Protein AF-A0A8T1P116-F1 (afdb_monomer)

Foldseek 3Di:
DDQPQQDKFFQDKFKFDDDQVQQAFLVLLLVLLVLQVLEDPVLSVLLSVCLVVVPDDSGFGAQPQSNDVVRDQDLVSLVVLLCNQQVRRVVVVCVVRVDQLQLAAEEEEEEAPDADVVGPQVVVCVVSVYDPNHHYHYHYNPPPCSQVVSVVVQSVVPSVDAFGKYKYKYWYGCSNQDDSHHPSVSSSCSSPDGGMMMIIMMGSDPVCCVSGPDPDDPDPDDPPDDDPDDDD

Solvent-accessible surface area (backbone atoms only — not comparable to full-atom values): 13370 Å² total; per-residue (Å²): 134,86,74,78,79,58,65,74,32,48,45,52,66,23,63,34,77,79,62,79,88,35,53,35,31,67,66,55,50,50,53,44,52,59,72,63,73,53,58,49,71,70,45,50,54,49,51,52,55,45,48,77,67,65,75,68,65,65,84,35,42,44,46,67,30,64,76,40,87,76,65,47,64,49,73,64,54,33,48,52,51,43,50,53,32,50,47,49,6,43,51,52,34,37,67,76,66,69,60,59,51,63,57,39,38,30,38,34,30,34,24,46,83,62,83,56,87,77,39,67,41,56,51,50,37,63,73,60,58,38,40,92,85,44,51,72,39,73,47,59,72,56,53,91,55,35,57,61,54,44,49,52,52,46,50,57,50,38,51,74,40,79,73,28,30,30,41,35,36,35,39,52,63,58,37,77,67,69,70,67,65,70,54,67,83,59,46,50,57,63,71,66,63,61,57,43,15,37,20,37,38,34,33,30,40,78,83,48,60,85,66,26,76,59,89,83,64,94,68,96,70,78,95,81,81,78,84,86,77,90,80,132

Mean predicted aligned error: 8.05 Å

Sequence (232 aa):
MRRPTHEVYLLDFACYKPEPTLMCSSETFMKSSELTGSFSEESLAFQKKILERSGYGEKTYASKSLLEVPMNKNVEAARNEAEMVMFGAIDELLVKTGVNCKDIGILVVNCSVFNPTPSLAAMVINRYRLRGSISSYNLGGMGCSAGLVAVDLAKRLLQVRNESYALVVSMESMTLNWYGGNNRSMLITNCLFRMGAAAVLLSSRSSDRCRSKRRHQKSWHCPLQRPSVCRR

Organism: Carya illinoinensis (NCBI:txid32201)

Nearest PDB structures (foldseek):
  2h84-assembly1_B  TM=8.314E-01  e=9.016E-12  Dictyostelium discoideum AX4
  5wx5-assembly1_A  TM=8.259E-01  e=5.433E-12  Tetradium ruticarpum
  1xes-assembly2_C  TM=8.349E-01  e=2.932E-10  Pinus sylvestris
  1tee-assembly1_A  TM=8.165E-01  e=2.932E-10  Mycobacterium tuberculosis H37Rv
  7d41-assembly1_B  TM=7.521E-01  e=7.758E-11  Mycobacterium marinum M

pLDDT: mean 84.93, std 17.9, range [25.81, 97.62]

InterPro domains:
  IPR012392 Very-long-chain 3-ketoacyl-CoA synthase [PTHR31561] (3-213)
  IPR013601 FAE1/Type III polyketide synthase-like protein [PF08392] (2-215)

Structure (mmCIF, N/CA/C/O backbone):
data_AF-A0A8T1P116-F1
#
_entry.id   AF-A0A8T1P116-F1
#
loop_
_atom_site.group_PDB
_atom_site.id
_atom_site.type_symbol
_atom_site.label_atom_id
_atom_site.label_alt_id
_atom_site.label_comp_id
_atom_site.label_asym_id
_atom_site.label_entity_id
_atom_site.label_seq_id
_atom_site.pdbx_PDB_ins_code
_atom_site.Cartn_x
_atom_site.Cartn_y
_atom_site.Cartn_z
_atom_site.occupancy
_atom_site.B_iso_or_equiv
_atom_site.auth_seq_id
_atom_site.auth_comp_id
_atom_site.auth_asym_id
_atom_site.auth_atom_id
_atom_site.pdbx_PDB_model_num
ATOM 1 N N . MET A 1 1 ? -37.955 -0.360 11.707 1.00 38.50 1 MET A N 1
ATOM 2 C CA . MET A 1 1 ? -36.945 0.063 12.707 1.00 38.50 1 MET A CA 1
ATOM 3 C C . MET A 1 1 ? -35.755 0.690 11.988 1.00 38.50 1 MET A C 1
ATOM 5 O O . MET A 1 1 ? -35.119 0.004 11.199 1.00 38.50 1 MET A O 1
ATOM 9 N N . ARG A 1 2 ? -35.467 1.984 12.194 1.00 44.44 2 ARG A N 1
ATOM 10 C CA . ARG A 1 2 ? -34.224 2.602 11.696 1.00 44.44 2 ARG A CA 1
ATOM 11 C C . ARG A 1 2 ? -33.093 2.223 12.654 1.00 44.44 2 ARG A C 1
ATOM 13 O O . ARG A 1 2 ? -33.153 2.583 13.824 1.00 44.44 2 ARG A O 1
ATOM 20 N N . ARG A 1 3 ? -32.104 1.464 12.172 1.00 51.59 3 ARG A N 1
ATOM 21 C CA . ARG A 1 3 ? -30.872 1.164 12.919 1.00 51.59 3 ARG A CA 1
ATOM 22 C C . ARG A 1 3 ? -30.199 2.498 13.292 1.00 51.59 3 ARG A C 1
ATOM 24 O O . ARG A 1 3 ? -30.122 3.354 12.407 1.00 51.59 3 ARG A O 1
ATOM 31 N N . PRO A 1 4 ? -29.725 2.702 14.533 1.00 53.62 4 PRO A N 1
ATOM 32 C CA . PRO A 1 4 ? -28.938 3.883 14.866 1.00 53.62 4 PRO A CA 1
ATOM 33 C C . PRO A 1 4 ? -27.735 3.947 13.922 1.00 53.62 4 PRO A C 1
ATOM 35 O O . PRO A 1 4 ? -26.914 3.033 13.882 1.00 53.62 4 PRO A O 1
ATOM 38 N N . THR A 1 5 ? -27.661 4.980 13.087 1.00 60.88 5 THR A N 1
ATOM 39 C CA . THR A 1 5 ? -26.501 5.191 12.223 1.00 60.88 5 THR A CA 1
ATOM 40 C C . THR A 1 5 ? -25.411 5.823 13.070 1.00 60.88 5 THR A C 1
ATOM 42 O O . THR A 1 5 ? -25.443 7.029 13.312 1.00 60.88 5 THR A O 1
ATOM 45 N N . HIS A 1 6 ? -24.473 5.011 13.548 1.00 69.88 6 HIS A N 1
ATOM 46 C CA . HIS A 1 6 ? -23.280 5.512 14.220 1.00 69.88 6 HIS A CA 1
ATOM 47 C C . HIS A 1 6 ? -22.458 6.357 13.232 1.00 69.88 6 HIS A C 1
ATOM 49 O O . HIS A 1 6 ? -22.203 5.933 12.098 1.00 69.88 6 HIS A O 1
ATOM 55 N N . GLU A 1 7 ? -22.104 7.583 13.635 1.00 81.62 7 GLU A N 1
ATOM 56 C CA . GLU A 1 7 ? -21.223 8.446 12.845 1.00 81.62 7 GLU A CA 1
ATOM 57 C C . GLU A 1 7 ? -19.830 7.804 12.787 1.00 81.62 7 GLU A C 1
ATOM 59 O O . GLU A 1 7 ? -19.273 7.407 13.808 1.00 81.62 7 GLU A O 1
ATOM 64 N N . VAL A 1 8 ? -19.285 7.676 11.576 1.00 88.44 8 VAL A N 1
ATOM 65 C CA . VAL A 1 8 ? -17.930 7.163 11.346 1.00 88.44 8 VAL A CA 1
ATOM 66 C C . VAL A 1 8 ? -17.029 8.341 11.029 1.00 88.44 8 VAL A C 1
ATOM 68 O O . VAL A 1 8 ? -17.303 9.115 10.109 1.00 88.44 8 VAL A O 1
ATOM 71 N N . TYR A 1 9 ? -15.941 8.447 11.776 1.00 90.12 9 TYR A N 1
ATOM 72 C CA . TYR A 1 9 ? -14.991 9.540 11.698 1.00 90.12 9 TYR A CA 1
ATOM 73 C C . TYR A 1 9 ? -13.683 9.078 11.070 1.00 90.12 9 TYR A C 1
ATOM 75 O O . TYR A 1 9 ? -13.153 8.025 11.419 1.00 90.12 9 TYR A O 1
ATOM 83 N N . LEU A 1 10 ? -13.130 9.903 10.181 1.00 92.88 10 LEU A N 1
ATOM 84 C CA . LEU A 1 10 ? -11.742 9.784 9.751 1.00 92.88 10 LEU A CA 1
ATOM 85 C C . LEU A 1 10 ? -10.851 10.446 10.804 1.00 92.88 10 LEU A C 1
ATOM 87 O O . LEU A 1 10 ? -10.879 11.672 10.945 1.00 92.88 10 LEU A O 1
ATOM 91 N N . LEU A 1 11 ? -10.086 9.640 11.540 1.00 91.62 11 LEU A N 1
ATOM 92 C CA . LEU A 1 11 ? -9.142 10.146 12.532 1.00 91.62 11 LEU A CA 1
ATOM 93 C C . LEU A 1 11 ? -7.924 10.748 11.846 1.00 91.62 11 LEU A C 1
ATOM 95 O O . LEU A 1 11 ? -7.691 11.950 11.940 1.00 91.62 11 LEU A O 1
ATOM 99 N N . ASP A 1 12 ? -7.181 9.917 11.121 1.00 94.75 12 ASP A N 1
ATOM 100 C CA . ASP A 1 12 ? -5.996 10.341 10.389 1.00 94.75 12 ASP A CA 1
ATOM 101 C C . ASP A 1 12 ? -5.666 9.355 9.256 1.00 94.75 12 ASP A C 1
ATOM 103 O O . ASP A 1 12 ? -6.281 8.292 9.126 1.00 94.75 12 ASP A O 1
ATOM 107 N N . PHE A 1 13 ? -4.697 9.729 8.429 1.00 95.75 13 PHE A N 1
ATOM 108 C CA . PHE A 1 13 ? -4.097 8.913 7.393 1.00 95.75 13 PHE A CA 1
ATOM 109 C C . PHE A 1 13 ? -2.581 9.159 7.326 1.00 95.75 13 PHE A C 1
ATOM 111 O O . PHE A 1 13 ? -2.065 10.213 7.709 1.00 95.75 13 PHE A O 1
ATOM 118 N N . ALA A 1 14 ? -1.859 8.182 6.799 1.00 96.62 14 ALA A N 1
ATOM 119 C CA . ALA A 1 14 ? -0.449 8.304 6.469 1.00 96.62 14 ALA A CA 1
ATOM 120 C C . ALA A 1 14 ? -0.183 7.654 5.114 1.00 96.62 14 ALA A C 1
ATOM 122 O O . ALA A 1 14 ? -0.850 6.687 4.744 1.00 96.62 14 ALA A O 1
ATOM 123 N N . CYS A 1 15 ? 0.782 8.198 4.380 1.00 95.00 15 CYS A N 1
ATOM 124 C CA . CYS A 1 15 ? 1.236 7.648 3.113 1.00 95.00 15 CYS A CA 1
ATOM 125 C C . CYS A 1 15 ? 2.719 7.353 3.251 1.00 95.00 15 CYS A C 1
ATOM 127 O O . CYS A 1 15 ? 3.486 8.256 3.580 1.00 95.00 15 CYS A O 1
ATOM 129 N N . TYR A 1 16 ? 3.116 6.114 2.980 1.00 94.00 16 TYR A N 1
ATOM 130 C CA . TYR A 1 16 ? 4.512 5.735 3.061 1.00 94.00 16 TYR A CA 1
ATOM 131 C C . TYR A 1 16 ? 5.330 6.512 2.032 1.00 94.00 16 TYR A C 1
ATOM 133 O O . TYR A 1 16 ? 5.021 6.505 0.837 1.00 94.00 16 TYR A O 1
ATOM 141 N N . LYS A 1 17 ? 6.390 7.161 2.510 1.00 90.88 17 LYS A N 1
ATOM 142 C CA . LYS A 1 17 ? 7.402 7.790 1.673 1.00 90.88 17 LYS A CA 1
ATOM 143 C C . LYS A 1 17 ? 8.675 6.939 1.729 1.00 90.88 17 LYS A C 1
ATOM 145 O O . LYS A 1 17 ? 9.305 6.907 2.786 1.00 90.88 17 LYS A O 1
ATOM 150 N N . PRO A 1 18 ? 9.060 6.277 0.626 1.00 89.25 18 PRO A N 1
ATOM 151 C CA . PRO A 1 18 ? 10.267 5.463 0.602 1.00 89.25 18 PRO A CA 1
ATOM 152 C C . PRO A 1 18 ? 11.543 6.292 0.792 1.00 89.25 18 PRO A C 1
ATOM 154 O O . PRO A 1 18 ? 11.566 7.512 0.575 1.00 89.25 18 PRO A O 1
ATOM 157 N N . GLU A 1 19 ? 12.623 5.612 1.173 1.00 89.50 19 GLU A N 1
ATOM 158 C CA . GLU A 1 19 ? 13.941 6.232 1.290 1.00 89.50 19 GLU A CA 1
ATOM 159 C C . GLU A 1 19 ? 14.430 6.798 -0.056 1.00 89.50 19 GLU A C 1
ATOM 161 O O . GLU A 1 19 ? 14.110 6.250 -1.116 1.00 89.50 19 GLU A O 1
ATOM 166 N N . PRO A 1 20 ? 15.248 7.870 -0.054 1.00 90.44 20 PRO A N 1
ATOM 167 C CA . PRO A 1 20 ? 15.791 8.454 -1.284 1.00 90.44 20 PRO A CA 1
ATOM 168 C C . PRO A 1 20 ? 16.590 7.476 -2.157 1.00 90.44 20 PRO A C 1
ATOM 170 O O . PRO A 1 20 ? 16.700 7.694 -3.357 1.00 90.44 20 PRO A O 1
ATOM 173 N N . THR A 1 21 ? 17.116 6.396 -1.579 1.00 90.31 21 THR A N 1
ATOM 174 C CA . THR A 1 21 ? 17.828 5.317 -2.284 1.00 90.31 21 THR A CA 1
ATOM 175 C C . THR A 1 21 ? 16.941 4.555 -3.271 1.00 90.31 21 THR A C 1
ATOM 177 O O . THR A 1 21 ? 17.451 3.975 -4.224 1.00 90.31 21 THR A O 1
ATOM 180 N N . LEU A 1 22 ? 15.619 4.581 -3.075 1.00 90.75 22 LEU A N 1
ATOM 181 C CA . LEU A 1 22 ? 14.624 3.969 -3.961 1.00 90.75 22 LEU A CA 1
ATOM 182 C C . LEU A 1 22 ? 14.063 4.954 -4.996 1.00 90.75 22 LEU A C 1
ATOM 184 O O . LEU A 1 22 ? 13.092 4.645 -5.694 1.00 90.75 22 LEU A O 1
ATOM 188 N N . MET A 1 23 ? 14.632 6.160 -5.076 1.00 92.12 23 MET A N 1
ATOM 189 C CA . MET A 1 23 ? 14.219 7.160 -6.050 1.00 92.12 23 MET A CA 1
ATOM 190 C C . MET A 1 23 ? 14.585 6.704 -7.463 1.00 92.12 23 MET A C 1
ATOM 192 O O . MET A 1 23 ? 15.690 6.241 -7.727 1.00 92.12 23 MET A O 1
ATOM 196 N N . CYS A 1 24 ? 13.634 6.849 -8.375 1.00 90.12 24 CYS A N 1
ATOM 197 C CA . CYS A 1 24 ? 13.748 6.456 -9.764 1.00 90.12 24 CYS A CA 1
ATOM 198 C C . CYS A 1 24 ? 13.378 7.654 -10.639 1.00 90.12 24 CYS A C 1
ATOM 200 O O . CYS A 1 24 ? 12.221 8.096 -10.659 1.00 90.12 24 CYS A O 1
ATOM 202 N N . SER A 1 25 ? 14.392 8.192 -11.315 1.00 92.19 25 SER A N 1
ATOM 203 C CA . SER A 1 25 ? 14.241 9.206 -12.354 1.00 92.19 25 SER A CA 1
ATOM 204 C C . SER A 1 25 ? 13.856 8.548 -13.680 1.00 92.19 25 SER A C 1
ATOM 206 O O . SER A 1 25 ? 13.989 7.330 -13.851 1.00 92.19 25 SER A O 1
ATOM 208 N N . SER A 1 26 ? 13.415 9.355 -14.643 1.00 90.50 26 SER A N 1
ATOM 209 C CA . SER A 1 26 ? 13.130 8.868 -15.997 1.00 90.50 26 SER A CA 1
ATOM 210 C C . SER A 1 26 ? 14.375 8.225 -16.623 1.00 90.50 26 SER A C 1
ATOM 212 O O . SER A 1 26 ? 14.290 7.182 -17.270 1.00 90.50 26 SER A O 1
ATOM 214 N N . GLU A 1 27 ? 15.548 8.806 -16.367 1.00 91.38 27 GLU A N 1
ATOM 215 C CA . GLU A 1 27 ? 16.841 8.295 -16.828 1.00 91.38 27 GLU A CA 1
ATOM 216 C C . GLU A 1 27 ? 17.204 6.959 -16.168 1.00 91.38 27 GLU A C 1
ATOM 218 O O . GLU A 1 27 ? 17.557 6.006 -16.863 1.00 91.38 27 GLU A O 1
ATOM 223 N N . THR A 1 28 ? 17.073 6.853 -14.840 1.00 91.00 28 THR A N 1
ATOM 224 C CA . THR A 1 28 ? 17.347 5.602 -14.118 1.00 91.00 28 THR A CA 1
ATOM 225 C C . THR A 1 28 ? 16.430 4.483 -14.599 1.00 91.00 28 THR A C 1
ATOM 227 O O . THR A 1 28 ? 16.905 3.377 -14.845 1.00 91.00 28 THR A O 1
ATOM 230 N N . PHE A 1 29 ? 15.142 4.771 -14.806 1.00 91.50 29 PHE A N 1
ATOM 231 C CA . PHE A 1 29 ? 14.194 3.795 -15.340 1.00 91.50 29 PHE A CA 1
ATOM 232 C C . PHE A 1 29 ? 14.600 3.298 -16.732 1.00 91.50 29 PHE A C 1
ATOM 234 O O . PHE A 1 29 ? 14.584 2.090 -16.986 1.00 91.50 29 PHE A O 1
ATOM 241 N N . MET A 1 30 ? 14.965 4.213 -17.637 1.00 92.81 30 MET A N 1
ATOM 242 C CA . MET A 1 30 ? 15.374 3.852 -18.997 1.00 92.81 30 MET A CA 1
ATOM 243 C C . MET A 1 30 ? 16.653 3.017 -18.989 1.00 92.81 30 MET A C 1
ATOM 245 O O . MET A 1 30 ? 16.685 1.962 -19.619 1.00 92.81 30 MET A O 1
ATOM 249 N N . LYS A 1 31 ? 17.648 3.410 -18.188 1.00 91.62 31 LYS A N 1
ATOM 250 C CA . LYS A 1 31 ? 18.885 2.645 -18.014 1.00 91.62 31 LYS A CA 1
ATOM 251 C C . LYS A 1 31 ? 18.614 1.237 -17.482 1.00 91.62 31 LYS A C 1
ATOM 253 O O . LYS A 1 31 ? 19.128 0.269 -18.034 1.00 91.62 31 LYS A O 1
ATOM 258 N N . SER A 1 32 ? 17.783 1.096 -16.447 1.00 89.19 32 SER A N 1
ATOM 259 C CA . SER A 1 32 ? 17.386 -0.223 -15.939 1.00 89.19 32 SER A CA 1
ATOM 260 C C . SER A 1 32 ? 16.669 -1.049 -17.007 1.00 89.19 32 SER A C 1
ATOM 262 O O . SER A 1 32 ? 16.944 -2.239 -17.138 1.00 89.19 32 SER A O 1
ATOM 264 N N . SER A 1 33 ? 15.792 -0.426 -17.800 1.00 89.81 33 SER A N 1
ATOM 265 C CA . SER A 1 33 ? 15.051 -1.091 -18.880 1.00 89.81 33 SER A CA 1
ATOM 266 C C . SER A 1 33 ? 15.981 -1.608 -19.979 1.00 89.81 33 SER A C 1
ATOM 268 O O . SER A 1 33 ? 15.843 -2.757 -20.395 1.00 89.81 33 SER A O 1
ATOM 270 N N . GLU A 1 34 ? 16.962 -0.812 -20.404 1.00 91.25 34 GLU A N 1
ATOM 271 C CA . GLU A 1 34 ? 17.995 -1.211 -21.369 1.00 91.25 34 GLU A CA 1
ATOM 272 C C . GLU A 1 34 ? 18.839 -2.378 -20.844 1.00 91.25 34 GLU A C 1
ATOM 274 O O . GLU A 1 34 ? 19.029 -3.375 -21.542 1.00 91.25 34 GLU A O 1
ATOM 279 N N . LEU A 1 35 ? 19.264 -2.309 -19.577 1.00 89.31 35 LEU A N 1
ATOM 280 C CA . LEU A 1 35 ? 20.069 -3.350 -18.931 1.00 89.31 35 LEU A CA 1
ATOM 281 C C . LEU A 1 35 ? 19.334 -4.691 -18.783 1.00 89.31 35 LEU A C 1
ATOM 283 O O . LEU A 1 35 ? 19.985 -5.719 -18.604 1.00 89.31 35 LEU A O 1
ATOM 287 N N . THR A 1 36 ? 18.001 -4.722 -18.897 1.00 84.94 36 THR A N 1
ATOM 288 C CA . THR A 1 36 ? 17.258 -5.994 -18.932 1.00 84.94 36 THR A CA 1
ATOM 289 C C . THR A 1 36 ? 17.484 -6.801 -20.214 1.00 84.94 36 THR A C 1
ATOM 291 O O . THR A 1 36 ? 17.148 -7.985 -20.240 1.00 84.94 36 THR A O 1
ATOM 294 N N . GLY A 1 37 ? 17.966 -6.171 -21.295 1.00 85.62 37 GLY A N 1
ATOM 295 C CA . GLY A 1 37 ? 18.210 -6.811 -22.594 1.00 85.62 37 GLY A CA 1
ATOM 296 C C . GLY A 1 37 ? 16.971 -7.400 -23.286 1.00 85.62 37 GLY A C 1
ATOM 297 O O . GLY A 1 37 ? 17.105 -8.093 -24.288 1.00 85.62 37 GLY A O 1
ATOM 298 N N . SER A 1 38 ? 15.765 -7.163 -22.758 1.00 87.38 38 SER A N 1
ATOM 299 C CA . SER A 1 38 ? 14.531 -7.833 -23.204 1.00 87.38 38 SER A CA 1
ATOM 300 C C . SER A 1 38 ? 13.703 -7.007 -24.203 1.00 87.38 38 SER A C 1
ATOM 302 O O . SER A 1 38 ? 12.773 -7.523 -24.829 1.00 87.38 38 SER A O 1
ATOM 304 N N . PHE A 1 39 ? 14.023 -5.720 -24.365 1.00 92.56 39 PHE A N 1
ATOM 305 C CA . PHE A 1 39 ? 13.239 -4.783 -25.171 1.00 92.56 39 PHE A CA 1
ATOM 306 C C . PHE A 1 39 ? 13.942 -4.400 -26.473 1.00 92.56 39 PHE A C 1
ATOM 308 O O . PHE A 1 39 ? 15.133 -4.110 -26.502 1.00 92.56 39 PHE A O 1
ATOM 315 N N . SER A 1 40 ? 13.156 -4.348 -27.543 1.00 94.00 40 SER A N 1
ATOM 316 C CA . SER A 1 40 ? 13.516 -3.749 -28.828 1.00 94.00 40 SER A CA 1
ATOM 317 C C . SER A 1 40 ? 13.708 -2.235 -28.707 1.00 94.00 40 SER A C 1
ATOM 319 O O . SER A 1 40 ? 13.103 -1.590 -27.845 1.00 94.00 40 SER A O 1
ATOM 321 N N . GLU A 1 41 ? 14.470 -1.646 -29.630 1.00 94.56 41 GLU A N 1
ATOM 322 C CA . GLU A 1 41 ? 14.645 -0.189 -29.721 1.00 94.56 41 GLU A CA 1
ATOM 323 C C . GLU A 1 41 ? 13.304 0.550 -29.823 1.00 94.56 41 GLU A C 1
ATOM 325 O O . GLU A 1 41 ? 13.091 1.568 -29.167 1.00 94.56 41 GLU A O 1
ATOM 330 N N . GLU A 1 42 ? 12.353 -0.004 -30.579 1.00 95.25 42 GLU A N 1
ATOM 331 C CA . GLU A 1 42 ? 11.004 0.547 -30.715 1.00 95.25 42 GLU A CA 1
ATOM 332 C C . GLU A 1 42 ? 10.248 0.562 -29.376 1.00 95.25 42 GLU A C 1
ATOM 334 O O . GLU A 1 42 ? 9.564 1.535 -29.046 1.00 95.25 42 GLU A O 1
ATOM 339 N N . SER A 1 43 ? 10.395 -0.496 -28.574 1.00 95.12 43 SER A N 1
ATOM 340 C CA . SER A 1 43 ? 9.781 -0.591 -27.247 1.00 95.12 43 SER A CA 1
ATOM 341 C C . SER A 1 43 ? 10.437 0.349 -26.240 1.00 95.12 43 SER A C 1
ATOM 343 O O . SER A 1 43 ? 9.736 0.955 -25.432 1.00 95.12 43 SER A O 1
ATOM 345 N N . LEU A 1 44 ? 11.758 0.520 -26.296 1.00 94.81 44 LEU A N 1
ATOM 346 C CA . LEU A 1 44 ? 12.478 1.491 -25.468 1.00 94.81 44 LEU A CA 1
ATOM 347 C C . LEU A 1 44 ? 12.082 2.930 -25.829 1.00 94.81 44 LEU A C 1
ATOM 349 O O . LEU A 1 44 ? 11.742 3.719 -24.946 1.00 94.81 44 LEU A O 1
ATOM 353 N N . ALA A 1 45 ? 12.021 3.257 -27.122 1.00 95.56 45 ALA A N 1
ATOM 354 C CA . ALA A 1 45 ? 11.556 4.559 -27.595 1.00 95.56 45 ALA A CA 1
ATOM 355 C C . ALA A 1 45 ? 10.106 4.841 -27.161 1.00 95.56 45 ALA A C 1
ATOM 357 O O . ALA A 1 45 ? 9.768 5.962 -26.769 1.00 95.56 45 ALA A O 1
ATOM 358 N N . PHE A 1 46 ? 9.247 3.818 -27.183 1.00 95.19 46 PHE A N 1
ATOM 359 C CA . PHE A 1 46 ? 7.874 3.923 -26.700 1.00 95.19 46 PHE A CA 1
ATOM 360 C C . PHE A 1 46 ? 7.802 4.185 -25.188 1.00 95.19 46 PHE A C 1
ATOM 362 O O . PHE A 1 46 ? 7.086 5.097 -24.771 1.00 95.19 46 PHE A O 1
ATOM 369 N N . GLN A 1 47 ? 8.572 3.453 -24.375 1.00 93.75 47 GLN A N 1
ATOM 370 C CA . GLN A 1 47 ? 8.656 3.672 -22.925 1.00 93.75 47 GLN A CA 1
ATOM 371 C C . GLN A 1 47 ? 9.139 5.090 -22.596 1.00 93.75 47 GLN A C 1
ATOM 373 O O . GLN A 1 47 ? 8.496 5.789 -21.812 1.00 93.75 47 GLN A O 1
ATOM 378 N N . LYS A 1 48 ? 10.192 5.568 -23.272 1.00 94.31 48 LYS A N 1
ATOM 379 C CA . LYS A 1 48 ? 10.696 6.940 -23.122 1.00 94.31 48 LYS A CA 1
ATOM 380 C C . LYS A 1 48 ? 9.612 7.983 -23.403 1.00 94.31 48 LYS A C 1
ATOM 382 O O . LYS A 1 48 ? 9.382 8.877 -22.591 1.00 94.31 48 LYS A O 1
ATOM 387 N N . LYS A 1 49 ? 8.873 7.820 -24.506 1.00 94.94 49 LYS A N 1
ATOM 388 C CA . LYS A 1 49 ? 7.768 8.718 -24.876 1.00 94.94 49 LYS A CA 1
ATOM 389 C C . LYS A 1 49 ? 6.636 8.724 -23.842 1.00 94.94 49 LYS A C 1
ATOM 391 O O . LYS A 1 49 ? 5.990 9.756 -23.665 1.00 94.94 49 LYS A O 1
ATOM 396 N N . ILE A 1 50 ? 6.369 7.594 -23.179 1.00 93.62 50 ILE A N 1
ATOM 397 C CA . ILE A 1 50 ? 5.399 7.536 -22.076 1.00 93.62 50 ILE A CA 1
ATOM 398 C C . ILE A 1 50 ? 5.925 8.314 -20.876 1.00 93.62 50 ILE A C 1
ATOM 400 O O . ILE A 1 50 ? 5.180 9.124 -20.332 1.00 93.62 50 ILE A O 1
ATOM 404 N N . LEU A 1 51 ? 7.183 8.114 -20.477 1.00 91.88 51 LEU A N 1
ATOM 405 C CA . LEU A 1 51 ? 7.760 8.811 -19.324 1.00 91.88 51 LEU A CA 1
ATOM 406 C C . LEU A 1 51 ? 7.688 10.332 -19.504 1.00 91.88 51 LEU A C 1
ATOM 408 O O . LEU A 1 51 ? 7.146 11.008 -18.633 1.00 91.88 51 LEU A O 1
ATOM 412 N N . GLU A 1 52 ? 8.064 10.839 -20.683 1.00 91.88 52 GLU A N 1
ATOM 413 C CA . GLU A 1 52 ? 8.014 12.270 -21.034 1.00 91.88 52 GLU A CA 1
ATOM 414 C C . GLU A 1 52 ? 6.594 12.865 -21.022 1.00 91.88 52 GLU A C 1
ATOM 416 O O . GLU A 1 52 ? 6.421 14.070 -20.848 1.00 91.88 52 GLU A O 1
ATOM 421 N N . ARG A 1 53 ? 5.558 12.038 -21.221 1.00 92.75 53 ARG A N 1
ATOM 422 C CA . ARG A 1 53 ? 4.153 12.479 -21.335 1.00 92.75 53 ARG A CA 1
ATOM 423 C C . ARG A 1 53 ? 3.268 12.060 -20.165 1.00 92.75 53 ARG A C 1
ATOM 425 O O . ARG A 1 53 ? 2.104 12.447 -20.125 1.00 92.75 53 ARG A O 1
ATOM 432 N N . SER A 1 54 ? 3.791 11.276 -19.227 1.00 88.75 54 SER A N 1
ATOM 433 C CA . SER A 1 54 ? 3.034 10.732 -18.093 1.00 88.75 54 SER A CA 1
ATOM 434 C C . SER A 1 54 ? 2.714 11.783 -17.029 1.00 88.75 54 SER A C 1
ATOM 436 O O . SER A 1 54 ? 1.806 11.587 -16.225 1.00 88.75 54 SER A O 1
ATOM 438 N N . GLY A 1 55 ? 3.449 12.900 -17.022 1.00 88.12 55 GLY A N 1
ATOM 439 C CA . GLY A 1 55 ? 3.354 13.924 -15.983 1.00 88.12 55 GLY A CA 1
ATOM 440 C C . GLY A 1 55 ? 4.068 13.544 -14.683 1.00 88.12 55 GLY A C 1
ATOM 441 O O . GLY A 1 55 ? 3.910 14.249 -13.686 1.00 88.12 55 GLY A O 1
ATOM 442 N N . TYR A 1 56 ? 4.853 12.459 -14.665 1.00 85.81 56 TYR A N 1
ATOM 443 C CA . TYR A 1 56 ? 5.748 12.187 -13.544 1.00 85.81 56 TYR A CA 1
ATOM 444 C C . TYR A 1 56 ? 6.891 13.190 -13.486 1.00 85.81 56 TYR A C 1
ATOM 446 O O . TYR A 1 56 ? 7.478 13.557 -14.499 1.00 85.81 56 TYR A O 1
ATOM 454 N N . GLY A 1 57 ? 7.206 13.622 -12.267 1.00 85.12 57 GLY A N 1
ATOM 455 C CA . GLY A 1 57 ? 8.452 14.325 -11.996 1.00 85.12 57 GLY A CA 1
ATOM 456 C C . GLY A 1 57 ? 9.601 13.344 -11.776 1.00 85.12 57 GLY A C 1
ATOM 457 O O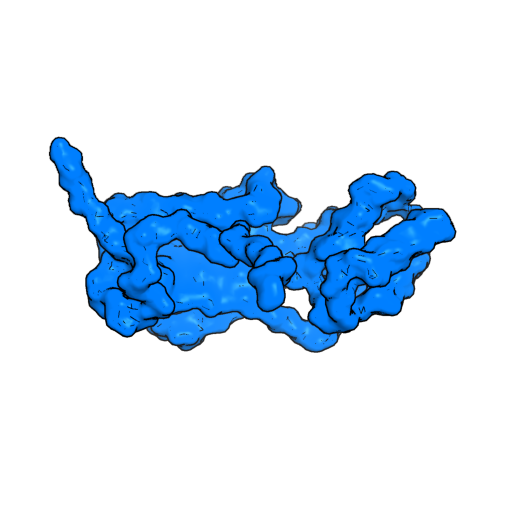 . GLY A 1 57 ? 9.395 12.152 -11.577 1.00 85.12 57 GLY A O 1
ATOM 458 N N . GLU A 1 58 ? 10.817 13.866 -11.677 1.00 86.75 58 GLU A N 1
ATOM 459 C CA . GLU A 1 58 ? 12.029 13.053 -11.484 1.00 86.75 58 GLU A CA 1
ATOM 460 C C . GLU A 1 58 ? 12.165 12.429 -10.081 1.00 86.75 58 GLU A C 1
ATOM 462 O O . GLU A 1 58 ? 13.115 11.707 -9.796 1.00 86.75 58 GLU A O 1
ATOM 467 N N . LYS A 1 59 ? 11.216 12.703 -9.179 1.00 87.88 59 LYS A N 1
ATOM 468 C CA . LYS A 1 59 ? 11.219 12.241 -7.782 1.00 87.88 59 LYS A CA 1
ATOM 469 C C . LYS A 1 59 ? 10.123 11.204 -7.539 1.00 87.88 59 LYS A C 1
ATOM 471 O O . LYS A 1 59 ? 9.283 11.383 -6.657 1.00 87.88 59 LYS A O 1
ATOM 476 N N . THR A 1 60 ? 10.109 10.148 -8.350 1.00 89.12 60 THR A N 1
ATOM 477 C CA . THR A 1 60 ? 9.248 8.974 -8.120 1.00 89.12 60 THR A CA 1
ATOM 478 C C . THR A 1 60 ? 10.021 7.843 -7.456 1.00 89.12 60 THR A C 1
ATOM 480 O O . THR A 1 60 ? 11.245 7.892 -7.401 1.00 89.12 60 THR A O 1
ATOM 483 N N . TYR A 1 61 ? 9.320 6.836 -6.934 1.00 90.56 61 TYR A N 1
ATOM 484 C CA . TYR A 1 61 ? 9.937 5.712 -6.232 1.00 90.56 61 TYR A CA 1
ATOM 485 C C . TYR A 1 61 ? 9.603 4.380 -6.904 1.00 90.56 61 TYR A C 1
ATOM 487 O O . TYR A 1 61 ? 8.455 4.136 -7.295 1.00 90.56 61 TYR A O 1
ATOM 495 N N . ALA A 1 62 ? 10.616 3.525 -7.018 1.00 89.25 62 ALA A N 1
ATOM 496 C CA . ALA A 1 62 ? 10.535 2.195 -7.606 1.00 89.25 62 ALA A CA 1
ATOM 497 C C . ALA A 1 62 ? 10.888 1.104 -6.586 1.00 89.25 62 ALA A C 1
ATOM 499 O O . ALA A 1 62 ? 11.473 1.387 -5.541 1.00 89.25 62 ALA A O 1
ATOM 500 N N . SER A 1 63 ? 10.546 -0.153 -6.886 1.00 88.31 63 SER A N 1
ATOM 501 C CA . SER A 1 63 ? 10.990 -1.281 -6.064 1.00 88.31 63 SER A CA 1
ATOM 502 C C . SER A 1 63 ? 12.491 -1.473 -6.163 1.00 88.31 63 SER A C 1
ATOM 504 O O . SER A 1 63 ? 13.085 -1.260 -7.219 1.00 88.31 63 SER A O 1
ATOM 506 N N . LYS A 1 64 ? 13.111 -1.901 -5.057 1.00 89.12 64 LYS A N 1
ATOM 507 C CA . LYS A 1 64 ? 14.541 -2.224 -5.032 1.00 89.12 64 LYS A CA 1
ATOM 508 C C . LYS A 1 64 ? 14.882 -3.217 -6.143 1.00 89.12 64 LYS A C 1
ATOM 510 O O . LYS A 1 64 ? 15.838 -3.013 -6.877 1.00 89.12 64 LYS A O 1
ATOM 515 N N . SER A 1 65 ? 14.017 -4.212 -6.330 1.00 87.25 65 SER A N 1
ATOM 516 C CA . SER A 1 65 ? 14.109 -5.185 -7.412 1.00 87.25 65 SER A CA 1
ATOM 517 C C . SER A 1 65 ? 14.211 -4.553 -8.797 1.00 87.25 65 SER A C 1
ATOM 519 O O . SER A 1 65 ? 14.983 -5.054 -9.603 1.00 87.25 65 SER A O 1
ATOM 521 N N . LEU A 1 66 ? 13.478 -3.466 -9.077 1.00 85.50 66 LEU A N 1
ATOM 522 C CA . LEU A 1 66 ? 13.533 -2.766 -10.367 1.00 85.50 66 LEU A CA 1
ATOM 523 C C . LEU A 1 66 ? 14.864 -2.025 -10.586 1.00 85.50 66 LEU A C 1
ATOM 525 O O . LEU A 1 66 ? 15.282 -1.815 -11.724 1.00 85.50 66 LEU A O 1
ATOM 529 N N . LEU A 1 67 ? 15.509 -1.600 -9.500 1.00 86.19 67 LEU A N 1
ATOM 530 C CA . LEU A 1 67 ? 16.771 -0.860 -9.528 1.00 86.19 67 LEU A CA 1
ATOM 531 C C . LEU A 1 67 ? 18.000 -1.788 -9.559 1.00 86.19 67 LEU A C 1
ATOM 533 O O . LEU A 1 67 ? 19.094 -1.339 -9.892 1.00 86.19 67 LEU A O 1
ATOM 537 N N . GLU A 1 68 ? 17.831 -3.069 -9.224 1.00 86.12 68 GLU A N 1
ATOM 538 C CA . GLU A 1 68 ? 18.885 -4.087 -9.254 1.00 86.12 68 GLU A CA 1
ATOM 539 C C . GLU A 1 68 ? 19.112 -4.654 -10.667 1.00 86.12 68 GLU A C 1
ATOM 541 O O . GLU A 1 68 ? 18.181 -4.831 -11.456 1.00 86.12 68 GLU A O 1
ATOM 546 N N . VAL A 1 69 ? 20.373 -4.979 -10.973 1.00 81.25 69 VAL A N 1
ATOM 547 C CA . VAL A 1 69 ? 20.788 -5.612 -12.232 1.00 81.25 69 VAL A CA 1
ATOM 548 C C . VAL A 1 69 ? 21.647 -6.840 -11.901 1.00 81.25 69 VAL A C 1
ATOM 550 O O . VAL A 1 69 ? 22.744 -6.667 -11.367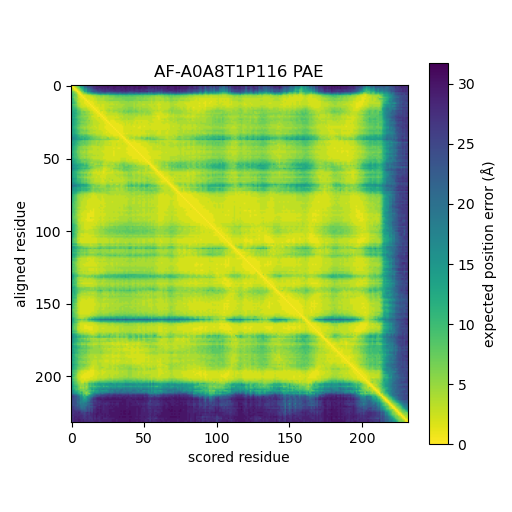 1.00 81.25 69 VAL A O 1
ATOM 553 N N . PRO A 1 70 ? 21.188 -8.074 -12.195 1.00 81.50 70 PRO A N 1
ATOM 554 C CA . PRO A 1 70 ? 19.904 -8.422 -12.812 1.00 81.50 70 PRO A CA 1
ATOM 555 C C . PRO A 1 70 ? 18.705 -8.190 -11.876 1.00 81.50 70 PRO A C 1
ATOM 557 O O . PRO A 1 70 ? 18.830 -8.236 -10.655 1.00 81.50 70 PRO A O 1
ATOM 560 N N . MET A 1 71 ? 17.525 -7.981 -12.465 1.00 83.50 71 MET A N 1
ATOM 561 C CA . MET A 1 71 ? 16.288 -7.719 -11.724 1.00 83.50 71 MET A CA 1
ATOM 562 C C . MET A 1 71 ? 15.898 -8.902 -10.827 1.00 83.50 71 MET A C 1
ATOM 564 O O . MET A 1 71 ? 15.709 -10.022 -11.309 1.00 83.50 71 MET A O 1
ATOM 568 N N . ASN A 1 72 ? 15.686 -8.647 -9.536 1.00 85.12 72 ASN A N 1
ATOM 569 C CA . ASN A 1 72 ? 15.304 -9.680 -8.576 1.00 85.12 72 ASN A CA 1
ATOM 570 C C . ASN A 1 72 ? 13.775 -9.815 -8.435 1.00 85.12 72 ASN A C 1
ATOM 572 O O . ASN A 1 72 ? 13.149 -9.126 -7.629 1.00 85.12 72 ASN A O 1
ATOM 576 N N . LYS A 1 73 ? 13.163 -10.726 -9.201 1.00 84.88 73 LYS A N 1
ATOM 577 C CA . LYS A 1 73 ? 11.701 -10.950 -9.222 1.00 84.88 73 LYS A CA 1
ATOM 578 C C . LYS A 1 73 ? 11.234 -12.148 -8.390 1.00 84.88 73 LYS A C 1
ATOM 580 O O . LYS A 1 73 ? 10.353 -12.894 -8.817 1.00 84.88 73 LYS A O 1
ATOM 585 N N . ASN A 1 74 ? 11.840 -12.395 -7.237 1.00 89.81 74 ASN A N 1
ATOM 586 C CA . ASN A 1 74 ? 11.407 -13.502 -6.389 1.00 89.81 74 ASN A CA 1
ATOM 587 C C . ASN A 1 74 ? 10.288 -13.075 -5.411 1.00 89.81 74 ASN A C 1
ATOM 589 O O . ASN A 1 74 ? 10.052 -11.891 -5.155 1.00 89.81 74 ASN A O 1
ATOM 593 N N . VAL A 1 75 ? 9.565 -14.062 -4.874 1.00 90.38 75 VAL A N 1
ATOM 594 C CA . VAL A 1 75 ? 8.433 -13.830 -3.954 1.00 90.38 75 VAL A CA 1
ATOM 595 C C . VAL A 1 75 ? 8.894 -13.207 -2.632 1.00 90.38 75 VAL A C 1
ATOM 597 O O . VAL A 1 75 ? 8.146 -12.456 -2.012 1.00 90.38 75 VAL A O 1
ATOM 600 N N . GLU A 1 76 ? 10.123 -13.491 -2.203 1.00 91.81 76 GLU A N 1
ATOM 601 C CA . GLU A 1 76 ? 10.705 -12.942 -0.978 1.00 91.81 76 GLU A CA 1
ATOM 602 C C . GLU A 1 76 ? 10.979 -11.438 -1.099 1.00 91.81 76 GLU A C 1
ATOM 604 O O . GLU A 1 76 ? 10.616 -10.674 -0.213 1.00 91.81 76 GLU A O 1
ATOM 609 N N . ALA A 1 77 ? 11.521 -10.984 -2.226 1.00 91.69 77 ALA A N 1
ATOM 610 C CA . ALA A 1 77 ? 11.747 -9.579 -2.527 1.00 91.69 77 ALA A CA 1
ATOM 611 C C . ALA A 1 77 ? 10.420 -8.812 -2.592 1.00 91.69 77 ALA A C 1
ATOM 613 O O . ALA A 1 77 ? 10.307 -7.730 -2.018 1.00 91.69 77 ALA A O 1
ATOM 614 N N . ALA A 1 78 ? 9.388 -9.407 -3.200 1.00 91.88 78 ALA A N 1
ATOM 615 C CA . ALA A 1 78 ? 8.041 -8.840 -3.208 1.00 91.88 78 ALA A CA 1
ATOM 616 C C . ALA A 1 78 ? 7.424 -8.772 -1.803 1.00 91.88 78 ALA A C 1
ATOM 618 O O . ALA A 1 78 ? 6.765 -7.792 -1.457 1.00 91.88 78 ALA A O 1
ATOM 619 N N . ARG A 1 79 ? 7.677 -9.783 -0.961 1.00 92.75 79 ARG A N 1
ATOM 620 C CA . ARG A 1 79 ? 7.270 -9.773 0.448 1.00 92.75 79 ARG A CA 1
ATOM 621 C C . ARG A 1 79 ? 7.986 -8.667 1.225 1.00 92.75 79 ARG A C 1
ATOM 623 O O . ARG A 1 79 ? 7.317 -7.919 1.927 1.00 92.75 79 ARG A O 1
ATOM 630 N N . ASN A 1 80 ? 9.296 -8.517 1.051 1.00 92.50 80 ASN A N 1
ATOM 631 C CA . ASN A 1 80 ? 10.086 -7.467 1.697 1.00 92.50 80 ASN A CA 1
ATOM 632 C C . ASN A 1 80 ? 9.628 -6.064 1.265 1.00 92.50 80 ASN A C 1
ATOM 634 O O . ASN A 1 80 ? 9.499 -5.174 2.102 1.00 92.50 80 ASN A O 1
ATOM 638 N N . GLU A 1 81 ? 9.328 -5.872 -0.025 1.00 92.94 81 GLU A N 1
ATOM 639 C CA . GLU A 1 81 ? 8.724 -4.638 -0.543 1.00 92.94 81 GLU A CA 1
ATOM 640 C C . GLU A 1 81 ? 7.379 -4.358 0.138 1.00 92.94 81 GLU A C 1
ATOM 642 O O . GLU A 1 81 ? 7.176 -3.271 0.677 1.00 92.94 81 GLU A O 1
ATOM 647 N N . ALA A 1 82 ? 6.479 -5.344 0.145 1.00 93.38 82 ALA A N 1
ATOM 648 C CA . ALA A 1 82 ? 5.158 -5.228 0.749 1.00 93.38 82 ALA A CA 1
ATOM 649 C C . ALA A 1 82 ? 5.233 -4.890 2.245 1.00 93.38 82 ALA A C 1
ATOM 651 O O . ALA A 1 82 ? 4.524 -3.999 2.705 1.00 93.38 82 ALA A O 1
ATOM 652 N N . GLU A 1 83 ? 6.096 -5.568 3.004 1.00 93.81 83 GLU A N 1
ATOM 653 C CA . GLU A 1 83 ? 6.307 -5.303 4.430 1.00 93.81 83 GLU A CA 1
ATOM 654 C C . GLU A 1 83 ? 6.824 -3.888 4.674 1.00 93.81 83 GLU A C 1
ATOM 656 O O . GLU A 1 83 ? 6.269 -3.174 5.508 1.00 93.81 83 GLU A O 1
ATOM 661 N N . MET A 1 84 ? 7.833 -3.458 3.912 1.00 94.19 84 MET A N 1
ATOM 662 C CA . MET A 1 84 ? 8.414 -2.122 4.024 1.00 94.19 84 MET A CA 1
ATOM 663 C C . MET A 1 84 ? 7.350 -1.032 3.852 1.00 94.19 84 MET A C 1
ATOM 665 O O . MET A 1 84 ? 7.201 -0.169 4.720 1.00 94.19 84 MET A O 1
ATOM 669 N N . VAL A 1 85 ? 6.585 -1.079 2.756 1.00 93.94 85 VAL A N 1
ATOM 670 C CA . VAL A 1 85 ? 5.601 -0.031 2.452 1.00 93.94 85 VAL A CA 1
ATOM 671 C C . VAL A 1 85 ? 4.411 -0.080 3.405 1.00 93.94 85 VAL A C 1
ATOM 673 O O . VAL A 1 85 ? 3.944 0.953 3.888 1.00 93.94 85 VAL A O 1
ATOM 676 N N . MET A 1 86 ? 3.928 -1.285 3.705 1.00 95.31 86 MET A N 1
ATOM 677 C CA . MET A 1 86 ? 2.747 -1.499 4.530 1.00 95.31 86 MET A CA 1
ATOM 678 C C . MET A 1 86 ? 3.015 -1.102 5.979 1.00 95.31 86 MET A C 1
ATOM 680 O O . MET A 1 86 ? 2.238 -0.339 6.552 1.00 95.31 86 MET A O 1
ATOM 684 N N . PHE A 1 87 ? 4.114 -1.582 6.567 1.00 96.31 87 PHE A N 1
ATOM 685 C CA . PHE A 1 87 ? 4.463 -1.256 7.946 1.00 96.31 87 PHE A CA 1
ATOM 686 C C . PHE A 1 87 ? 4.891 0.199 8.087 1.00 96.31 87 PHE A C 1
ATOM 688 O O . PHE A 1 87 ? 4.438 0.854 9.016 1.00 96.31 87 PHE A O 1
ATOM 695 N N . GLY A 1 88 ? 5.631 0.758 7.125 1.00 95.75 88 GLY A N 1
ATOM 696 C CA . GLY A 1 88 ? 5.995 2.172 7.164 1.00 95.75 88 GLY A CA 1
ATOM 697 C C . GLY A 1 88 ? 4.778 3.108 7.193 1.00 95.75 88 GLY A C 1
ATOM 698 O O . GLY A 1 88 ? 4.744 4.051 7.983 1.00 95.75 88 GLY A O 1
ATOM 699 N N . ALA A 1 89 ? 3.738 2.825 6.396 1.00 96.81 89 ALA A N 1
ATOM 700 C CA . ALA A 1 89 ? 2.493 3.600 6.435 1.00 96.81 89 ALA A CA 1
ATOM 701 C C . ALA A 1 89 ? 1.734 3.435 7.765 1.00 96.81 89 ALA A C 1
ATOM 703 O O . ALA A 1 89 ? 1.182 4.405 8.290 1.00 96.81 89 ALA A O 1
ATOM 704 N N . ILE A 1 90 ? 1.675 2.214 8.308 1.00 96.88 90 ILE A N 1
ATOM 705 C CA . ILE A 1 90 ? 0.971 1.937 9.568 1.00 96.88 90 ILE A CA 1
ATOM 706 C C . ILE A 1 90 ? 1.709 2.573 10.751 1.00 96.88 90 ILE A C 1
ATOM 708 O O . ILE A 1 90 ? 1.064 3.205 11.584 1.00 96.88 90 ILE A O 1
ATOM 712 N N . ASP A 1 91 ? 3.035 2.461 10.811 1.00 96.44 91 ASP A N 1
ATOM 713 C CA . ASP A 1 91 ? 3.864 3.023 11.880 1.00 96.44 91 ASP A CA 1
ATOM 714 C C . ASP A 1 91 ? 3.675 4.540 11.974 1.00 96.44 91 ASP A C 1
ATOM 716 O O . ASP A 1 91 ? 3.371 5.066 13.046 1.00 96.44 91 ASP A O 1
ATOM 720 N N . GLU A 1 92 ? 3.748 5.247 10.843 1.00 96.19 92 GLU A N 1
ATOM 721 C CA . GLU A 1 92 ? 3.523 6.694 10.797 1.00 96.19 92 GLU A CA 1
ATOM 722 C C . GLU A 1 92 ? 2.107 7.069 11.271 1.00 96.19 92 GLU A C 1
ATOM 724 O O . GLU A 1 92 ? 1.924 8.033 12.020 1.00 96.19 92 GLU A O 1
ATOM 729 N N . LEU A 1 93 ? 1.090 6.298 10.877 1.00 96.50 93 LEU A N 1
ATOM 730 C CA . LEU A 1 93 ? -0.293 6.519 11.297 1.00 96.50 93 LEU A CA 1
ATOM 731 C C . LEU A 1 93 ? -0.491 6.287 12.802 1.00 96.50 93 LEU A C 1
ATOM 733 O O . LEU A 1 93 ? -1.183 7.066 13.466 1.00 96.50 93 LEU A O 1
ATOM 737 N N . LEU A 1 94 ? 0.100 5.226 13.350 1.00 95.25 94 LEU A N 1
ATOM 738 C CA . LEU A 1 94 ? 0.018 4.905 14.773 1.00 95.25 94 LEU A CA 1
ATOM 739 C C . LEU A 1 94 ? 0.734 5.961 15.618 1.00 95.25 94 LEU A C 1
ATOM 741 O O . LEU A 1 94 ? 0.181 6.395 16.627 1.00 95.25 94 LEU A O 1
ATOM 745 N N . VAL A 1 95 ? 1.896 6.447 15.170 1.00 95.50 95 VAL A N 1
ATOM 746 C CA . VAL A 1 95 ? 2.614 7.554 15.820 1.00 95.50 95 VAL A CA 1
ATOM 747 C C . VAL A 1 95 ? 1.774 8.835 15.815 1.00 95.50 95 VAL A C 1
ATOM 749 O O . VAL A 1 95 ? 1.638 9.475 16.855 1.00 95.50 95 VAL A O 1
ATOM 752 N N . LYS A 1 96 ? 1.151 9.194 14.683 1.00 93.25 96 LYS A N 1
ATOM 753 C CA . LYS A 1 96 ? 0.293 10.393 14.584 1.00 93.25 96 LYS A CA 1
ATOM 754 C C . LYS A 1 96 ? -0.945 10.324 15.475 1.00 93.25 96 LYS A C 1
ATOM 756 O O . LYS A 1 96 ? -1.368 11.334 16.031 1.00 93.25 96 LYS A O 1
ATOM 761 N N . THR A 1 97 ? -1.562 9.151 15.575 1.00 92.25 97 THR A N 1
ATOM 762 C CA . THR A 1 97 ? -2.853 8.989 16.262 1.00 92.25 97 THR A CA 1
ATOM 763 C C . THR A 1 97 ? -2.710 8.636 17.742 1.00 92.25 97 THR A C 1
ATOM 765 O O . THR A 1 97 ? -3.631 8.910 18.519 1.00 92.25 97 THR A O 1
ATOM 768 N N . GLY A 1 98 ? -1.590 8.031 18.146 1.00 92.12 98 GLY A N 1
ATOM 769 C CA . GLY A 1 98 ? -1.368 7.524 19.503 1.00 92.12 98 GLY A CA 1
ATOM 770 C C . GLY A 1 98 ? -2.334 6.404 19.905 1.00 92.12 98 GLY A C 1
ATOM 771 O O . GLY A 1 98 ? -2.521 6.150 21.093 1.00 92.12 98 GLY A O 1
ATOM 772 N N . VAL A 1 99 ? -3.006 5.768 18.939 1.00 92.38 99 VAL A N 1
ATOM 773 C CA . VAL A 1 99 ? -3.991 4.715 19.207 1.00 92.38 99 VAL A CA 1
ATOM 774 C C . VAL A 1 99 ? -3.280 3.408 19.532 1.00 92.38 99 VAL A C 1
ATOM 776 O O . VAL A 1 99 ? -2.363 2.982 18.832 1.00 92.38 99 VAL A O 1
ATOM 779 N N . ASN A 1 100 ? -3.733 2.737 20.590 1.00 92.50 100 ASN A N 1
ATOM 780 C CA . ASN A 1 100 ? -3.208 1.430 20.944 1.00 92.50 100 ASN A CA 1
ATOM 781 C C . ASN A 1 100 ? -3.633 0.392 19.895 1.00 92.50 100 ASN A C 1
ATOM 783 O O . ASN A 1 100 ? -4.816 0.243 19.589 1.00 92.50 100 ASN A O 1
ATOM 787 N N . CYS A 1 101 ? -2.672 -0.384 19.395 1.00 92.81 101 CYS A N 1
ATOM 788 C CA . CYS A 1 101 ? -2.902 -1.482 18.455 1.00 92.81 101 CYS A CA 1
ATOM 789 C C . CYS A 1 101 ? -3.988 -2.467 18.933 1.00 92.81 101 CYS A C 1
ATOM 791 O O . CYS A 1 101 ? -4.750 -2.995 18.125 1.00 92.81 101 CYS A O 1
ATOM 793 N N . LYS A 1 102 ? -4.118 -2.684 20.249 1.00 92.06 102 LYS A N 1
ATOM 794 C CA . LYS A 1 102 ? -5.136 -3.576 20.832 1.00 92.06 102 LYS A CA 1
ATOM 795 C C . LYS A 1 102 ? -6.569 -3.046 20.714 1.00 92.06 102 LYS A C 1
ATOM 797 O O . LYS A 1 102 ? -7.507 -3.844 20.747 1.00 92.06 102 LYS A O 1
ATOM 802 N N . ASP A 1 103 ? -6.742 -1.737 20.546 1.00 92.25 103 ASP A N 1
ATOM 80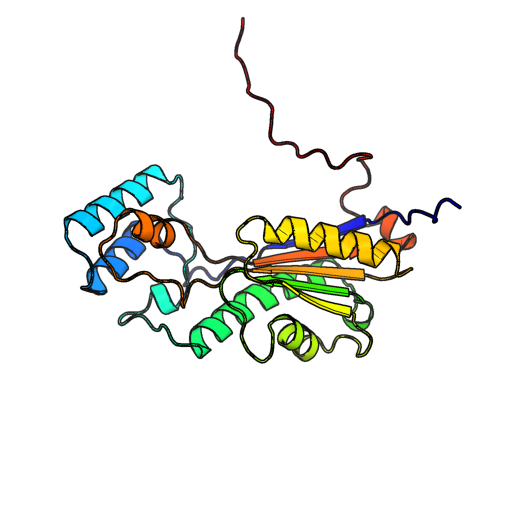3 C CA . ASP A 1 103 ? -8.056 -1.119 20.344 1.00 92.25 103 ASP A CA 1
ATOM 804 C C . ASP A 1 103 ? -8.543 -1.246 18.894 1.00 92.25 103 ASP A C 1
ATOM 806 O O . ASP A 1 103 ? -9.731 -1.049 18.610 1.00 92.25 103 ASP A O 1
ATOM 810 N N . ILE A 1 104 ? -7.646 -1.589 17.964 1.00 94.69 104 ILE A N 1
ATOM 811 C CA . ILE A 1 104 ? -7.986 -1.778 16.556 1.00 94.69 104 ILE A CA 1
ATOM 812 C C . ILE A 1 104 ? -8.791 -3.058 16.406 1.00 94.69 104 ILE A C 1
ATOM 814 O O . ILE A 1 104 ? -8.351 -4.165 16.717 1.00 94.69 104 ILE A O 1
ATOM 818 N N . GLY A 1 105 ? -10.019 -2.885 15.929 1.00 94.50 105 GLY A N 1
ATOM 819 C CA . GLY A 1 105 ? -10.988 -3.958 15.878 1.00 94.50 105 GLY A CA 1
ATOM 820 C C . GLY A 1 105 ? -11.292 -4.520 14.517 1.00 94.50 105 GLY A C 1
ATOM 821 O O . GLY A 1 105 ? -11.773 -5.650 14.424 1.00 94.50 105 GLY A O 1
ATOM 822 N N . ILE A 1 106 ? -11.033 -3.739 13.485 1.00 96.81 106 ILE A N 1
ATOM 823 C CA . ILE A 1 106 ? -11.254 -4.110 12.100 1.00 96.81 106 ILE A CA 1
ATOM 824 C C . ILE A 1 106 ? -9.966 -3.783 11.357 1.00 96.81 106 ILE A C 1
ATOM 826 O O . ILE A 1 106 ? -9.426 -2.688 11.513 1.00 96.81 106 ILE A O 1
ATOM 830 N N . LEU A 1 107 ? -9.486 -4.727 10.561 1.00 97.50 107 LEU A N 1
ATOM 831 C CA . LEU A 1 107 ? -8.358 -4.540 9.665 1.00 97.50 107 LEU A CA 1
ATOM 832 C C . LEU A 1 107 ? -8.813 -4.874 8.250 1.00 97.50 107 LEU A C 1
ATOM 834 O O . LEU A 1 107 ? -9.285 -5.979 7.998 1.00 97.50 107 LEU A O 1
ATOM 838 N N . VAL A 1 108 ? -8.648 -3.937 7.328 1.00 97.44 108 VAL A N 1
ATOM 839 C CA . VAL A 1 108 ? -8.877 -4.166 5.902 1.00 97.44 108 VAL A CA 1
ATOM 840 C C . VAL A 1 108 ? -7.586 -3.842 5.173 1.00 97.44 108 VAL A C 1
ATOM 842 O O . VAL A 1 108 ? -7.202 -2.680 5.092 1.00 97.44 108 VAL A O 1
ATOM 845 N N . VAL A 1 109 ? -6.914 -4.860 4.649 1.00 96.75 109 VAL A N 1
ATOM 846 C CA . VAL A 1 109 ? -5.739 -4.687 3.792 1.00 96.75 109 VAL A CA 1
ATOM 847 C C . VAL A 1 109 ? -6.161 -4.937 2.354 1.00 96.75 109 VAL A C 1
ATOM 849 O O . VAL A 1 109 ? -6.866 -5.907 2.080 1.00 96.75 109 VAL A O 1
ATOM 852 N N . ASN A 1 110 ? -5.756 -4.066 1.436 1.00 94.44 110 ASN A N 1
ATOM 853 C CA . ASN A 1 110 ? -5.930 -4.285 0.011 1.00 94.44 110 ASN A CA 1
ATOM 854 C C . ASN A 1 110 ? -4.599 -4.214 -0.738 1.00 94.44 110 ASN A C 1
ATOM 856 O O . ASN A 1 110 ? -3.760 -3.356 -0.459 1.00 94.44 110 ASN A O 1
ATOM 860 N N . CYS A 1 111 ? -4.441 -5.146 -1.675 1.00 91.69 111 CYS A N 1
ATOM 861 C CA . CYS A 1 111 ? -3.363 -5.178 -2.651 1.00 91.69 111 CYS A CA 1
ATOM 862 C C . CYS A 1 111 ? -3.833 -5.938 -3.890 1.00 91.69 111 CYS A C 1
ATOM 864 O O . CYS A 1 111 ? -4.290 -7.081 -3.790 1.00 91.69 111 CYS A O 1
ATOM 866 N N . SER A 1 112 ? -3.743 -5.318 -5.066 1.00 86.56 112 SER A N 1
ATOM 867 C CA . SER A 1 112 ? -4.341 -5.895 -6.275 1.00 86.56 112 SER A CA 1
ATOM 868 C C . SER A 1 112 ? -3.572 -7.117 -6.763 1.00 86.56 112 SER A C 1
ATOM 870 O O . SER A 1 112 ? -4.174 -8.145 -7.070 1.00 86.56 112 SER A O 1
ATOM 872 N N . VAL A 1 113 ? -2.250 -6.994 -6.800 1.00 81.94 113 VAL A N 1
ATOM 873 C CA . VAL A 1 113 ? -1.347 -7.883 -7.543 1.00 81.94 113 VAL A CA 1
ATOM 874 C C . VAL A 1 113 ? -0.530 -8.836 -6.676 1.00 81.94 113 VAL A C 1
ATOM 876 O O . VAL A 1 113 ? 0.036 -9.792 -7.197 1.00 81.94 113 VAL A O 1
ATOM 879 N N . PHE A 1 114 ? -0.462 -8.616 -5.360 1.00 88.44 114 PHE A N 1
ATOM 880 C CA . PHE A 1 114 ? 0.339 -9.444 -4.460 1.00 88.44 114 PHE A CA 1
ATOM 881 C C . PHE A 1 114 ? -0.484 -9.937 -3.269 1.00 88.44 114 PHE A C 1
ATOM 883 O O . PHE A 1 114 ? -0.794 -9.189 -2.348 1.00 88.44 114 PHE A O 1
ATOM 890 N N . ASN A 1 115 ? -0.838 -11.225 -3.291 1.00 89.00 115 ASN A N 1
ATOM 891 C CA . ASN A 1 115 ? -1.656 -11.876 -2.266 1.00 89.00 115 ASN A CA 1
ATOM 892 C C . ASN A 1 115 ? -0.972 -13.176 -1.791 1.00 89.00 115 ASN A C 1
ATOM 894 O O . ASN A 1 115 ? -1.361 -14.265 -2.215 1.00 89.00 115 ASN A O 1
ATOM 898 N N . PRO A 1 116 ? 0.090 -13.076 -0.966 1.00 90.88 116 PRO A N 1
ATOM 899 C CA . PRO A 1 116 ? 0.857 -14.230 -0.505 1.00 90.88 116 PRO A CA 1
ATOM 900 C C . PRO A 1 116 ? 0.104 -15.059 0.547 1.00 90.88 116 PRO A C 1
ATOM 902 O O . PRO A 1 116 ? -0.893 -14.628 1.124 1.00 90.88 116 PRO A O 1
ATOM 905 N N . THR A 1 117 ? 0.643 -16.247 0.837 1.00 89.44 117 THR A N 1
ATOM 906 C CA . THR A 1 117 ? 0.325 -17.026 2.043 1.00 89.44 117 THR A CA 1
ATOM 907 C C . THR A 1 117 ? 1.569 -17.058 2.943 1.00 89.44 117 THR A C 1
ATOM 909 O O . THR A 1 117 ? 2.633 -17.450 2.454 1.00 89.44 117 THR A O 1
ATOM 912 N N . PRO A 1 118 ? 1.497 -16.640 4.224 1.00 90.19 118 PRO A N 1
ATOM 913 C CA . PRO A 1 118 ? 0.351 -16.030 4.917 1.00 90.19 118 PRO A CA 1
ATOM 914 C C . PRO A 1 118 ? -0.079 -14.687 4.299 1.00 90.19 118 PRO A C 1
ATOM 916 O O . PRO A 1 118 ? 0.719 -14.027 3.639 1.00 90.19 118 PRO A O 1
ATOM 919 N N . SER A 1 119 ? -1.344 -14.300 4.501 1.00 93.62 119 SER A N 1
ATOM 920 C CA . SER A 1 119 ? -1.915 -13.083 3.904 1.00 93.62 119 SER A CA 1
ATOM 921 C C . SER A 1 119 ? -1.321 -11.803 4.493 1.00 93.62 119 SER A C 1
ATOM 923 O O . SER A 1 119 ? -0.872 -11.783 5.639 1.00 93.62 119 SER A O 1
ATOM 925 N N . LEU A 1 120 ? -1.394 -10.697 3.747 1.00 94.31 120 LEU A N 1
ATOM 926 C CA . LEU A 1 120 ? -0.902 -9.389 4.202 1.00 94.31 120 LEU A CA 1
ATOM 927 C C . LEU A 1 120 ? -1.590 -8.942 5.496 1.00 94.31 120 LEU A C 1
ATOM 929 O O . LEU A 1 120 ? -0.945 -8.460 6.424 1.00 94.31 120 LEU A O 1
ATOM 933 N N . ALA A 1 121 ? -2.901 -9.177 5.599 1.00 95.06 121 ALA A N 1
ATOM 934 C CA . ALA A 1 121 ? -3.641 -8.928 6.830 1.00 95.06 121 ALA A CA 1
ATOM 935 C C . ALA A 1 121 ? -3.103 -9.759 8.011 1.00 95.06 121 ALA A C 1
ATOM 937 O O . ALA A 1 121 ? -2.958 -9.227 9.110 1.00 95.06 121 ALA A O 1
ATOM 938 N N . ALA A 1 122 ? -2.758 -11.034 7.799 1.00 95.06 122 ALA A N 1
ATOM 939 C CA . ALA A 1 122 ? -2.155 -11.868 8.840 1.00 95.06 122 ALA A CA 1
ATOM 940 C C . ALA A 1 122 ? -0.767 -11.356 9.261 1.00 95.06 122 ALA A C 1
ATOM 942 O O . ALA A 1 122 ? -0.453 -11.343 10.452 1.00 95.06 122 ALA A O 1
ATOM 943 N N . MET A 1 123 ? 0.033 -10.866 8.310 1.00 95.62 123 MET A N 1
ATOM 944 C CA . MET A 1 123 ? 1.342 -10.266 8.584 1.00 95.62 123 MET A CA 1
ATOM 945 C C . MET A 1 123 ? 1.213 -9.028 9.482 1.00 95.62 123 MET A C 1
ATOM 947 O O . MET A 1 123 ? 1.929 -8.914 10.475 1.00 95.62 123 MET A O 1
ATOM 951 N N . VAL A 1 124 ? 0.243 -8.148 9.201 1.00 96.25 124 VAL A N 1
ATOM 952 C CA . VAL A 1 124 ? -0.067 -6.976 10.041 1.00 96.25 124 VAL A CA 1
ATOM 953 C C . VAL A 1 124 ? -0.520 -7.397 11.441 1.00 96.25 124 VAL A C 1
ATOM 955 O O . VAL A 1 124 ? -0.012 -6.875 12.433 1.00 96.25 124 VAL A O 1
ATOM 958 N N . ILE A 1 125 ? -1.435 -8.365 11.553 1.00 96.25 125 ILE A N 1
ATOM 959 C CA . ILE A 1 125 ? -1.920 -8.853 12.857 1.00 96.25 125 ILE A CA 1
ATOM 960 C C . ILE A 1 125 ? -0.761 -9.361 13.714 1.00 96.25 125 ILE A C 1
ATOM 962 O O . ILE A 1 125 ? -0.665 -8.997 14.888 1.00 96.25 125 ILE A O 1
ATOM 966 N N . ASN A 1 126 ? 0.124 -10.164 13.121 1.00 95.44 126 ASN A N 1
ATOM 967 C CA . ASN A 1 126 ? 1.264 -10.746 13.816 1.00 95.44 126 ASN A CA 1
ATOM 968 C C . ASN A 1 126 ? 2.292 -9.680 14.227 1.00 95.44 126 ASN A C 1
ATOM 970 O O . ASN A 1 126 ? 2.748 -9.667 15.371 1.00 95.44 126 ASN A O 1
ATOM 974 N N . ARG A 1 127 ? 2.615 -8.744 13.324 1.00 95.38 127 ARG A N 1
ATOM 975 C CA . ARG A 1 127 ? 3.607 -7.684 13.559 1.00 95.38 127 ARG A CA 1
ATOM 976 C C . ARG A 1 127 ? 3.201 -6.745 14.696 1.00 95.38 127 ARG A C 1
ATOM 978 O O . ARG A 1 127 ? 4.007 -6.495 15.589 1.00 95.38 127 ARG A O 1
ATOM 985 N N . TYR A 1 128 ? 1.957 -6.265 14.682 1.00 95.38 128 TYR A N 1
ATOM 986 C CA . TYR A 1 128 ? 1.451 -5.287 15.657 1.00 95.38 128 TYR A CA 1
ATOM 987 C C . TYR A 1 128 ? 0.790 -5.918 16.882 1.00 95.38 128 TYR A C 1
ATOM 989 O O . TYR A 1 128 ? 0.294 -5.199 17.751 1.00 95.38 128 TYR A O 1
ATOM 997 N N . ARG A 1 129 ? 0.767 -7.256 16.961 1.00 94.69 129 ARG A N 1
ATOM 998 C CA . ARG A 1 129 ? 0.094 -8.012 18.028 1.00 94.69 129 ARG A CA 1
ATOM 999 C C . ARG A 1 129 ? -1.333 -7.502 18.251 1.00 94.69 129 ARG A C 1
ATOM 1001 O O . ARG A 1 129 ? -1.740 -7.210 19.381 1.00 94.69 129 ARG A O 1
ATOM 1008 N N . LEU A 1 130 ? -2.068 -7.353 17.146 1.00 94.44 130 LEU A N 1
ATOM 1009 C CA . LEU A 1 130 ? -3.470 -6.942 17.185 1.00 94.44 130 LEU A CA 1
ATOM 1010 C C . LEU A 1 130 ? -4.285 -7.964 17.988 1.00 94.44 130 LEU A C 1
ATOM 1012 O O . LEU A 1 130 ? -3.879 -9.113 18.175 1.00 94.44 130 LEU A O 1
ATOM 1016 N N . ARG A 1 131 ? -5.448 -7.549 18.492 1.00 91.50 131 ARG A N 1
ATOM 1017 C CA . ARG A 1 131 ? -6.285 -8.429 19.317 1.00 91.50 131 ARG A CA 1
ATOM 1018 C C . ARG A 1 131 ? -6.717 -9.685 18.549 1.00 91.50 131 ARG A C 1
ATOM 1020 O O . ARG A 1 131 ? -7.068 -9.601 17.377 1.00 91.50 131 ARG A O 1
ATOM 1027 N N . GLY A 1 132 ? -6.806 -10.827 19.233 1.00 89.19 132 GLY A N 1
ATOM 1028 C CA . GLY A 1 132 ? -7.240 -12.092 18.617 1.00 89.19 132 GLY A CA 1
ATOM 1029 C C . GLY A 1 132 ? -8.677 -12.076 18.069 1.00 89.19 132 GLY A C 1
ATOM 1030 O O . GLY A 1 132 ? -8.989 -12.816 17.148 1.00 89.19 132 GLY A O 1
ATOM 1031 N N . SER A 1 133 ? -9.544 -11.192 18.579 1.00 91.19 133 SER A N 1
ATOM 1032 C CA . SER A 1 133 ? -10.933 -11.000 18.117 1.00 91.19 133 SER A CA 1
ATOM 1033 C C . SER A 1 133 ? -11.083 -9.938 17.012 1.00 91.19 133 SER A C 1
ATOM 1035 O O . SER A 1 133 ? -12.149 -9.316 16.851 1.00 91.19 13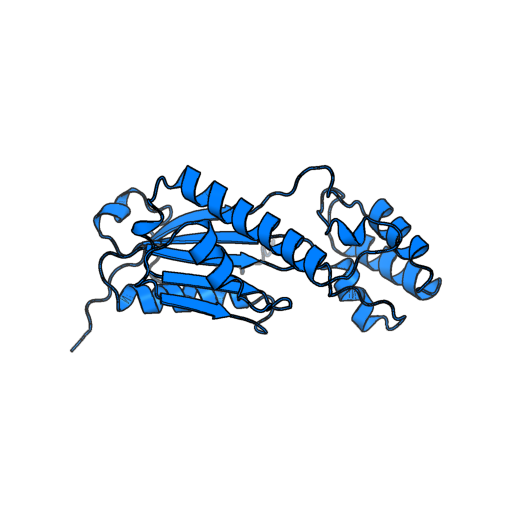3 SER A O 1
ATOM 1037 N N . ILE A 1 134 ? -9.996 -9.652 16.290 1.00 94.75 134 ILE A N 1
ATOM 1038 C CA . ILE A 1 134 ? -9.997 -8.714 15.170 1.00 94.75 134 ILE A CA 1
ATOM 1039 C C . ILE A 1 134 ? -10.754 -9.297 13.976 1.00 94.75 134 ILE A C 1
ATOM 1041 O O . ILE A 1 134 ? -10.631 -10.473 13.652 1.00 94.75 134 ILE A O 1
ATOM 1045 N N . SER A 1 135 ? -11.538 -8.456 13.305 1.00 94.81 135 SER A N 1
ATOM 1046 C CA . SER A 1 135 ? -12.124 -8.808 12.012 1.00 94.81 135 SER A CA 1
ATOM 1047 C C . SER A 1 135 ? -11.158 -8.369 10.919 1.00 94.81 135 SER A C 1
ATOM 1049 O O . SER A 1 135 ? -11.030 -7.169 10.674 1.00 94.81 135 SER A O 1
ATOM 1051 N N . SER A 1 136 ? -10.451 -9.317 10.310 1.00 95.44 136 SER A N 1
ATOM 1052 C CA . SER A 1 136 ? -9.455 -9.044 9.276 1.00 95.44 136 SER A CA 1
ATOM 1053 C C . SER A 1 136 ? -9.948 -9.434 7.885 1.00 95.44 136 SER A C 1
ATOM 1055 O O . SER A 1 136 ? -10.540 -10.491 7.688 1.00 95.44 136 SER A O 1
ATOM 1057 N N . TYR A 1 137 ? -9.693 -8.562 6.914 1.00 95.56 137 TYR A N 1
ATOM 1058 C CA . TYR A 1 137 ? -10.076 -8.733 5.517 1.00 95.56 137 TYR A CA 1
ATOM 1059 C C . TYR A 1 137 ? -8.866 -8.444 4.635 1.00 95.56 137 TYR A C 1
ATOM 1061 O O . TYR A 1 137 ? -8.186 -7.435 4.827 1.00 95.56 137 TYR A O 1
ATOM 1069 N N . ASN A 1 138 ? -8.607 -9.325 3.672 1.00 94.75 138 ASN A N 1
ATOM 1070 C CA . ASN A 1 138 ? -7.567 -9.151 2.666 1.00 94.75 138 ASN A CA 1
ATOM 1071 C C . ASN A 1 138 ? -8.232 -9.104 1.290 1.00 94.75 138 ASN A C 1
ATOM 1073 O O . ASN A 1 138 ? -8.785 -10.108 0.843 1.00 94.75 138 ASN A O 1
ATOM 1077 N N . LEU A 1 139 ? -8.220 -7.938 0.651 1.00 93.19 139 LEU A N 1
ATOM 1078 C CA . LEU A 1 139 ? -8.905 -7.705 -0.614 1.00 93.19 139 LEU A CA 1
ATOM 1079 C C . LEU A 1 139 ? -7.893 -7.655 -1.767 1.00 93.19 139 LEU A C 1
ATOM 1081 O O . LEU A 1 139 ? -6.962 -6.851 -1.737 1.00 93.19 139 LEU A O 1
ATOM 1085 N N . GLY A 1 140 ? -8.108 -8.478 -2.793 1.00 91.44 140 GLY A N 1
ATOM 1086 C CA . GLY A 1 140 ? -7.272 -8.535 -3.995 1.00 91.44 140 GLY A CA 1
ATOM 1087 C C . GLY A 1 140 ? -8.079 -8.394 -5.283 1.00 91.44 140 GLY A C 1
ATOM 1088 O O . GLY A 1 140 ? -9.302 -8.517 -5.270 1.00 91.44 140 GLY A O 1
ATOM 1089 N N . GLY A 1 141 ? -7.400 -8.102 -6.396 1.00 87.00 141 GLY A N 1
ATOM 1090 C CA . GLY A 1 141 ? -8.002 -8.101 -7.738 1.00 87.00 141 GLY A CA 1
ATOM 1091 C C . GLY A 1 141 ? -8.962 -6.950 -8.079 1.00 87.00 141 GLY A C 1
ATOM 1092 O O . GLY A 1 141 ? -9.576 -6.976 -9.138 1.00 87.00 141 GLY A O 1
ATOM 1093 N N . MET A 1 142 ? -9.101 -5.929 -7.226 1.00 88.62 142 MET A N 1
ATOM 1094 C CA . MET A 1 142 ? -10.027 -4.800 -7.457 1.00 88.62 142 MET A CA 1
ATOM 1095 C C . MET A 1 142 ? -9.377 -3.577 -8.129 1.00 88.62 142 MET A C 1
ATOM 1097 O O . MET A 1 142 ? -10.047 -2.561 -8.338 1.00 88.62 142 MET A O 1
ATOM 1101 N N . GLY A 1 143 ? -8.078 -3.643 -8.435 1.00 88.69 143 GLY A N 1
ATOM 1102 C CA . GLY A 1 143 ? -7.324 -2.570 -9.084 1.00 88.69 143 GLY A CA 1
ATOM 1103 C C . GLY A 1 143 ? -7.335 -1.253 -8.301 1.00 88.69 143 GLY A C 1
ATOM 1104 O O . GLY A 1 143 ? -7.504 -1.217 -7.083 1.00 88.69 143 GLY A O 1
ATOM 1105 N N . CYS A 1 144 ? -7.211 -0.131 -9.011 1.00 89.19 144 CYS A N 1
ATOM 1106 C CA . CYS A 1 144 ? -7.096 1.200 -8.402 1.00 89.19 144 CYS A CA 1
ATOM 1107 C C . CYS A 1 144 ? -8.328 1.637 -7.583 1.00 89.19 144 CYS A C 1
ATOM 1109 O O . CYS A 1 144 ? -8.224 2.533 -6.748 1.00 89.19 144 CYS A O 1
ATOM 1111 N N . SER A 1 145 ? -9.493 1.008 -7.776 1.00 91.38 145 SER A N 1
ATOM 1112 C CA . SER A 1 145 ? -10.693 1.263 -6.963 1.00 91.38 145 SER A CA 1
ATOM 1113 C C . SER A 1 145 ? -10.659 0.614 -5.575 1.00 91.38 145 SER A C 1
ATOM 1115 O O . SER A 1 145 ? -11.500 0.942 -4.733 1.00 91.38 145 SER A O 1
ATOM 1117 N N . ALA A 1 146 ? -9.697 -0.277 -5.310 1.00 91.12 146 ALA A N 1
ATOM 1118 C CA . ALA A 1 146 ? -9.655 -1.085 -4.095 1.00 91.12 146 ALA A CA 1
ATOM 1119 C C . ALA A 1 146 ? -9.669 -0.259 -2.802 1.00 91.12 146 ALA A C 1
ATOM 1121 O O . ALA A 1 146 ? -10.342 -0.638 -1.844 1.00 91.12 146 ALA A O 1
ATOM 1122 N N . GLY A 1 147 ? -8.997 0.897 -2.791 1.00 91.81 147 GLY A N 1
ATOM 1123 C CA . GLY A 1 147 ? -8.949 1.774 -1.621 1.00 91.81 147 GLY A CA 1
ATOM 1124 C C . GLY A 1 147 ? -10.326 2.310 -1.211 1.00 91.81 147 GLY A C 1
ATOM 1125 O O . GLY A 1 147 ? -10.664 2.308 -0.029 1.00 91.81 147 GLY A O 1
ATOM 1126 N N . LEU A 1 148 ? -11.168 2.708 -2.173 1.00 92.75 148 LEU A N 1
ATOM 1127 C CA . LEU A 1 148 ? -12.519 3.205 -1.880 1.00 92.75 148 LEU A CA 1
ATOM 1128 C C . LEU A 1 148 ? -13.443 2.084 -1.400 1.00 92.75 148 LEU A C 1
ATOM 1130 O O . LEU A 1 148 ? -14.205 2.279 -0.452 1.00 92.75 148 LEU A O 1
ATOM 1134 N N . VAL A 1 149 ? -13.338 0.903 -2.013 1.00 94.44 149 VAL A N 1
ATOM 1135 C CA . VAL A 1 149 ? -14.091 -0.287 -1.592 1.00 94.44 149 VAL A CA 1
ATOM 1136 C C . VAL A 1 149 ? -13.701 -0.694 -0.169 1.00 94.44 149 VAL A C 1
ATOM 1138 O O . VAL A 1 149 ? -14.571 -0.982 0.652 1.00 94.44 149 VAL A O 1
ATOM 1141 N N . ALA A 1 150 ? -12.407 -0.653 0.156 1.00 95.38 150 ALA A N 1
ATOM 1142 C CA . ALA A 1 150 ? -11.903 -0.970 1.487 1.00 95.38 150 ALA A CA 1
ATOM 1143 C C . ALA A 1 150 ? -12.420 0.008 2.557 1.00 95.38 150 ALA A C 1
ATOM 1145 O O . ALA A 1 150 ? -12.813 -0.417 3.646 1.00 95.38 150 ALA A O 1
ATOM 1146 N N . VAL A 1 151 ? -12.484 1.306 2.240 1.00 94.88 151 VAL A N 1
ATOM 1147 C CA . VAL A 1 151 ? -13.057 2.326 3.133 1.00 94.88 151 VAL A CA 1
ATOM 1148 C C . VAL A 1 151 ? -14.568 2.138 3.311 1.00 94.88 151 VAL A C 1
ATOM 1150 O O . VAL A 1 151 ? -15.051 2.238 4.441 1.00 94.88 151 VAL A O 1
ATOM 1153 N N . ASP A 1 152 ? -15.323 1.832 2.248 1.00 94.06 152 ASP A N 1
ATOM 1154 C CA . ASP A 1 152 ? -16.766 1.559 2.364 1.00 94.06 152 ASP A CA 1
ATOM 1155 C C . ASP A 1 152 ? -17.036 0.311 3.216 1.00 94.06 152 ASP A C 1
ATOM 1157 O O . ASP A 1 152 ? -17.882 0.342 4.113 1.00 94.06 152 ASP A O 1
ATOM 1161 N N . LEU A 1 153 ? -16.261 -0.759 3.010 1.00 94.62 153 LEU A N 1
ATOM 1162 C CA . LEU A 1 153 ? -16.333 -1.966 3.830 1.00 94.62 153 LEU A CA 1
ATOM 1163 C C . LEU A 1 153 ? -16.063 -1.645 5.305 1.00 94.62 153 LEU A C 1
ATOM 1165 O O . LEU A 1 153 ? -16.870 -1.989 6.170 1.00 94.62 153 LEU A O 1
ATOM 1169 N N . ALA A 1 154 ? -14.968 -0.940 5.601 1.00 94.81 154 ALA A N 1
ATOM 1170 C CA . ALA A 1 154 ? -14.621 -0.553 6.965 1.00 94.81 154 ALA A CA 1
ATOM 1171 C C . ALA A 1 154 ? -15.716 0.301 7.620 1.00 94.81 154 ALA A C 1
ATOM 1173 O O . ALA A 1 154 ? -16.080 0.066 8.773 1.00 94.81 154 ALA A O 1
ATOM 1174 N N . LYS A 1 155 ? -16.306 1.242 6.875 1.00 92.62 155 LYS A N 1
ATOM 1175 C CA . LYS A 1 155 ? -17.430 2.063 7.336 1.00 92.62 155 LYS A CA 1
ATOM 1176 C C . LYS A 1 155 ? -18.651 1.212 7.687 1.00 92.62 155 LYS A C 1
ATOM 1178 O O . LYS A 1 155 ? -19.222 1.400 8.758 1.00 92.62 155 LYS A O 1
ATOM 1183 N N . ARG A 1 156 ? -19.051 0.270 6.827 1.00 92.62 156 ARG A N 1
ATOM 1184 C CA . ARG A 1 156 ? -20.190 -0.629 7.101 1.00 92.62 156 ARG A CA 1
ATOM 1185 C C . ARG A 1 156 ? -19.936 -1.515 8.318 1.00 92.62 156 ARG A C 1
ATOM 1187 O O . ARG A 1 156 ? -20.840 -1.718 9.122 1.00 92.62 156 ARG A O 1
ATOM 1194 N N . LEU A 1 157 ? -18.709 -2.004 8.486 1.00 92.94 157 LEU A N 1
ATOM 1195 C CA . LEU A 1 157 ? -18.331 -2.814 9.646 1.00 92.94 157 LEU A CA 1
ATOM 1196 C C . LEU A 1 157 ? -18.363 -2.001 10.946 1.00 92.94 157 LEU A C 1
ATOM 1198 O O . LEU A 1 157 ? -18.869 -2.486 11.956 1.00 92.94 157 LEU A O 1
ATOM 1202 N N . LEU A 1 158 ? -17.902 -0.749 10.915 1.00 91.31 158 LEU A N 1
ATOM 1203 C CA . LEU A 1 158 ? -17.983 0.176 12.051 1.00 91.31 158 LEU A CA 1
ATOM 1204 C C . LEU A 1 158 ? -19.421 0.559 12.420 1.00 91.31 158 LEU A C 1
ATOM 1206 O O . LEU A 1 158 ? -19.699 0.829 13.580 1.00 91.31 158 LEU A O 1
ATOM 1210 N N . GLN A 1 159 ? -20.352 0.548 11.465 1.00 87.62 159 GLN A N 1
ATOM 1211 C CA . GLN A 1 159 ? -21.772 0.772 11.758 1.00 87.62 159 GLN A CA 1
ATOM 1212 C C . GLN A 1 159 ? -22.424 -0.394 12.509 1.00 87.62 159 GLN A C 1
ATOM 1214 O O . GLN A 1 159 ? -23.458 -0.204 13.144 1.00 87.62 159 GLN A O 1
ATOM 1219 N N . VAL A 1 160 ? -21.855 -1.599 12.412 1.00 87.44 160 VAL A N 1
ATOM 1220 C CA . VAL A 1 160 ? -22.339 -2.791 13.126 1.00 87.44 160 VAL A CA 1
ATOM 1221 C C . VAL A 1 160 ? -21.590 -2.987 14.446 1.00 87.44 160 VAL A C 1
ATOM 1223 O O . VAL A 1 160 ? -22.169 -3.493 15.406 1.00 87.44 160 VAL A O 1
ATOM 1226 N N . ARG A 1 161 ? -20.310 -2.600 14.505 1.00 81.88 161 ARG A N 1
ATOM 1227 C CA . ARG A 1 161 ? -19.440 -2.783 15.670 1.00 81.88 161 ARG A CA 1
ATOM 1228 C C . ARG A 1 161 ? -19.222 -1.462 16.406 1.00 81.88 161 ARG A C 1
ATOM 1230 O O . ARG A 1 161 ? -18.421 -0.639 15.972 1.00 81.88 161 ARG A O 1
ATOM 1237 N N . ASN A 1 162 ? -19.881 -1.311 17.551 1.00 73.38 162 ASN A N 1
ATOM 1238 C CA . ASN A 1 162 ? -19.797 -0.101 18.369 1.00 73.38 162 ASN A CA 1
ATOM 1239 C C . ASN A 1 162 ? -18.403 0.099 18.991 1.00 73.38 162 ASN A C 1
ATOM 1241 O O . ASN A 1 162 ? -17.714 -0.868 19.323 1.00 73.38 162 ASN A O 1
ATOM 1245 N N . GLU A 1 163 ? -18.027 1.369 19.179 1.00 82.88 163 GLU A N 1
ATOM 1246 C CA . GLU A 1 163 ? -16.856 1.825 19.946 1.00 82.88 163 GLU A CA 1
ATOM 1247 C C . GLU A 1 163 ? -15.509 1.198 19.521 1.00 82.88 163 GLU A C 1
ATOM 1249 O O . GLU A 1 163 ? -14.613 0.935 20.332 1.00 82.88 163 GLU A O 1
ATOM 1254 N N . SER A 1 164 ? -15.341 0.973 18.218 1.00 89.44 164 SER A N 1
ATOM 1255 C CA . SER A 1 164 ? -14.163 0.323 17.638 1.00 89.44 164 SER A CA 1
ATOM 1256 C C . SER A 1 164 ? -13.423 1.230 16.653 1.00 89.44 164 SER A C 1
ATOM 1258 O O . SER A 1 164 ? -14.024 2.114 16.033 1.00 89.44 164 SER A O 1
ATOM 1260 N N . TYR A 1 165 ? -12.132 0.947 16.455 1.00 94.62 165 TYR A N 1
ATOM 1261 C CA . TYR A 1 165 ? -11.345 1.476 15.340 1.00 94.62 165 TYR A CA 1
ATOM 1262 C C . TYR A 1 165 ? -11.303 0.496 14.168 1.00 94.62 165 TYR A C 1
ATOM 1264 O O . TYR A 1 165 ? -11.300 -0.726 14.375 1.00 94.62 165 TYR A O 1
ATOM 1272 N N . ALA A 1 166 ? -11.227 1.038 12.954 1.00 96.31 166 ALA A N 1
ATOM 1273 C CA . ALA A 1 166 ? 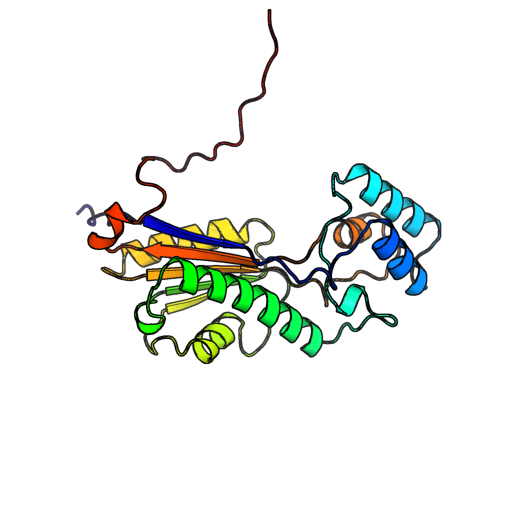-10.922 0.294 11.742 1.00 96.31 166 ALA A CA 1
ATOM 1274 C C . ALA A 1 166 ? -9.664 0.856 11.077 1.00 96.31 166 ALA A C 1
ATOM 1276 O O . ALA A 1 166 ? -9.594 2.049 10.781 1.00 96.31 166 ALA A O 1
ATOM 1277 N N . LEU A 1 167 ? -8.693 -0.019 10.836 1.00 97.38 167 LEU A N 1
ATOM 1278 C CA . LEU A 1 167 ? -7.478 0.277 10.093 1.00 97.38 167 LEU A CA 1
ATOM 1279 C C . LEU A 1 167 ? -7.653 -0.214 8.656 1.00 97.38 167 LEU A C 1
ATOM 1281 O O . LEU A 1 167 ? -7.864 -1.405 8.424 1.00 97.38 167 LEU A O 1
ATOM 1285 N N . VAL A 1 168 ? -7.576 0.706 7.700 1.00 97.62 168 VAL A N 1
ATOM 1286 C CA . VAL A 1 168 ? -7.592 0.400 6.269 1.00 97.62 168 VAL A CA 1
ATOM 1287 C C . VAL A 1 168 ? -6.205 0.653 5.708 1.00 97.62 168 VAL A C 1
ATOM 1289 O O . VAL A 1 168 ? -5.677 1.749 5.861 1.00 97.62 168 VAL A O 1
ATOM 1292 N N . VAL A 1 169 ? -5.624 -0.340 5.046 1.00 96.88 169 VAL A N 1
ATOM 1293 C CA . VAL A 1 169 ? -4.295 -0.243 4.443 1.00 96.88 169 VAL A CA 1
ATOM 1294 C C . VAL A 1 169 ? -4.405 -0.597 2.972 1.00 96.88 169 VAL A C 1
ATOM 1296 O O . VAL A 1 169 ? -4.935 -1.648 2.624 1.00 96.88 169 VAL A O 1
ATOM 1299 N N . SER A 1 170 ? -3.941 0.302 2.115 1.00 95.44 170 SER A N 1
ATOM 1300 C CA . SER A 1 170 ? -3.915 0.127 0.665 1.00 95.44 170 SER A CA 1
ATOM 1301 C C . SER A 1 170 ? -2.472 0.177 0.212 1.00 95.44 170 SER A C 1
ATOM 1303 O O . SER A 1 170 ? -1.788 1.155 0.508 1.00 95.44 170 SER A O 1
ATOM 1305 N N . MET A 1 171 ? -1.999 -0.855 -0.474 1.00 92.81 171 MET A N 1
ATOM 1306 C CA . MET A 1 171 ? -0.626 -0.896 -0.967 1.00 92.81 171 MET A CA 1
ATOM 1307 C C . MET A 1 171 ? -0.540 -1.645 -2.292 1.00 92.81 171 MET A C 1
ATOM 1309 O O . MET A 1 171 ? -1.368 -2.507 -2.583 1.00 92.81 171 MET A O 1
ATOM 1313 N N . GLU A 1 172 ? 0.476 -1.325 -3.082 1.00 88.19 172 GLU A N 1
ATOM 1314 C CA . GLU A 1 172 ? 0.733 -1.978 -4.361 1.00 88.19 172 GLU A CA 1
ATOM 1315 C C . GLU A 1 172 ? 2.214 -2.378 -4.421 1.00 88.19 172 GLU A C 1
ATOM 1317 O O . GLU A 1 172 ? 3.088 -1.551 -4.158 1.00 88.19 172 GLU A O 1
ATOM 1322 N N . SER A 1 173 ? 2.493 -3.647 -4.741 1.00 82.44 173 SER A N 1
ATOM 1323 C CA . SER A 1 173 ? 3.858 -4.163 -4.927 1.00 82.44 173 SER A CA 1
ATOM 1324 C C . SER A 1 173 ? 4.166 -4.285 -6.414 1.00 82.44 173 SER A C 1
ATOM 1326 O O . SER A 1 173 ? 3.367 -4.810 -7.190 1.00 82.44 173 SER A O 1
ATOM 1328 N N . MET A 1 174 ? 5.342 -3.820 -6.826 1.00 81.75 174 MET A N 1
ATOM 1329 C CA . MET A 1 174 ? 5.739 -3.826 -8.237 1.00 81.75 174 MET A CA 1
ATOM 1330 C C . MET A 1 174 ? 6.703 -4.950 -8.597 1.00 81.75 174 MET A C 1
ATOM 1332 O O . MET A 1 174 ? 6.835 -5.274 -9.775 1.00 81.75 174 MET A O 1
ATOM 1336 N N . THR A 1 175 ? 7.359 -5.566 -7.611 1.00 85.44 175 THR A N 1
ATOM 1337 C CA . THR A 1 175 ? 8.464 -6.516 -7.829 1.00 85.44 175 THR A CA 1
ATOM 1338 C C . THR A 1 175 ? 8.128 -7.667 -8.783 1.00 85.44 175 THR A C 1
ATOM 1340 O O . THR A 1 175 ? 8.958 -8.035 -9.612 1.00 85.44 175 THR A O 1
ATOM 1343 N N . LEU A 1 176 ? 6.913 -8.218 -8.716 1.00 85.94 176 LEU A N 1
ATOM 1344 C CA . LEU A 1 176 ? 6.508 -9.356 -9.555 1.00 85.94 176 LEU A CA 1
ATOM 1345 C C . LEU A 1 176 ? 5.823 -8.955 -10.866 1.00 85.94 176 LEU A C 1
ATOM 1347 O O . LEU A 1 176 ? 5.617 -9.805 -11.727 1.00 85.94 176 LEU A O 1
ATOM 1351 N N . ASN A 1 177 ? 5.486 -7.679 -11.045 1.00 86.56 177 ASN A N 1
ATOM 1352 C CA . ASN A 1 177 ? 4.597 -7.230 -12.121 1.00 86.56 177 ASN A CA 1
ATOM 1353 C C . ASN A 1 177 ? 5.333 -6.685 -13.349 1.00 86.56 177 ASN A C 1
ATOM 1355 O O . ASN A 1 177 ? 4.711 -6.104 -14.236 1.00 86.56 177 ASN A O 1
ATOM 1359 N N . TRP A 1 178 ? 6.653 -6.869 -13.423 1.00 87.88 178 TRP A N 1
ATOM 1360 C CA . TRP A 1 178 ? 7.441 -6.402 -14.559 1.00 87.88 178 TRP A CA 1
ATOM 1361 C C . TRP A 1 178 ? 7.205 -7.242 -15.812 1.00 87.88 178 TRP A C 1
ATOM 1363 O O . TRP A 1 178 ? 7.649 -8.398 -15.897 1.00 87.88 178 TRP A O 1
ATOM 1373 N N . TYR A 1 179 ? 6.608 -6.618 -16.824 1.00 90.62 179 TYR A N 1
ATOM 1374 C CA . TYR A 1 179 ? 6.428 -7.207 -18.142 1.00 90.62 179 TYR A CA 1
ATOM 1375 C C . TYR A 1 179 ? 7.720 -7.119 -18.967 1.00 90.62 179 TYR A C 1
ATOM 1377 O O . TYR A 1 179 ? 8.204 -6.029 -19.253 1.00 90.62 179 TYR A O 1
ATOM 1385 N N . GLY A 1 180 ? 8.285 -8.266 -19.355 1.00 89.06 180 GLY A N 1
ATOM 1386 C CA . GLY A 1 180 ? 9.519 -8.345 -20.153 1.00 89.06 180 GLY A CA 1
ATOM 1387 C C . GLY A 1 180 ? 9.310 -8.495 -21.664 1.00 89.06 180 GLY A C 1
ATOM 1388 O O . GLY A 1 180 ? 10.261 -8.809 -22.366 1.00 89.06 180 GLY A O 1
ATOM 1389 N N . GLY A 1 181 ? 8.079 -8.361 -22.167 1.00 91.06 181 GLY A N 1
ATOM 1390 C CA . GLY A 1 181 ? 7.789 -8.503 -23.596 1.00 91.06 181 GLY A CA 1
ATOM 1391 C C . GLY A 1 181 ? 7.753 -7.169 -24.345 1.00 91.06 181 GLY A C 1
ATOM 1392 O O . GLY A 1 181 ? 7.864 -6.099 -23.758 1.00 91.06 181 GLY A O 1
ATOM 1393 N N . ASN A 1 182 ? 7.535 -7.234 -25.660 1.00 93.38 182 ASN A N 1
ATOM 1394 C CA . ASN A 1 182 ? 7.543 -6.067 -26.556 1.00 93.38 182 ASN A CA 1
ATOM 1395 C C . ASN A 1 182 ? 6.132 -5.598 -26.975 1.00 93.38 182 ASN A C 1
ATOM 1397 O O . ASN A 1 182 ? 5.978 -4.788 -27.887 1.00 93.38 182 ASN A O 1
ATOM 1401 N N . ASN A 1 183 ? 5.070 -6.091 -26.326 1.00 94.31 183 ASN A N 1
ATOM 1402 C CA . ASN A 1 183 ? 3.718 -5.601 -26.591 1.00 94.31 183 ASN A CA 1
ATOM 1403 C C . ASN A 1 183 ? 3.518 -4.203 -25.981 1.00 94.31 183 ASN A C 1
ATOM 1405 O O . ASN A 1 183 ? 3.445 -4.051 -24.760 1.00 94.31 183 ASN A O 1
ATOM 1409 N N . ARG A 1 184 ? 3.358 -3.191 -26.844 1.00 91.62 184 ARG A N 1
ATOM 1410 C CA . ARG A 1 184 ? 3.173 -1.781 -26.461 1.00 91.62 184 ARG A CA 1
ATOM 1411 C C . ARG A 1 184 ? 2.087 -1.569 -25.404 1.00 91.62 184 ARG A C 1
ATOM 1413 O O . ARG A 1 184 ? 2.315 -0.834 -24.450 1.00 91.62 184 ARG A O 1
ATOM 1420 N N . SER A 1 185 ? 0.934 -2.225 -25.520 1.00 91.00 185 SER A N 1
ATOM 1421 C CA . SER A 1 185 ? -0.175 -2.030 -24.574 1.00 91.00 185 SER A CA 1
ATOM 1422 C C . SER A 1 185 ? 0.164 -2.496 -23.155 1.00 91.00 185 SER A C 1
ATOM 1424 O O . SER A 1 185 ? -0.343 -1.931 -22.191 1.00 91.00 185 SER A O 1
ATOM 1426 N N . MET A 1 186 ? 1.044 -3.491 -23.025 1.00 91.06 186 MET A N 1
ATOM 1427 C CA . MET A 1 186 ? 1.495 -4.032 -21.739 1.00 91.06 186 MET A CA 1
ATOM 1428 C C . MET A 1 186 ? 2.718 -3.288 -21.181 1.00 91.06 186 MET A C 1
ATOM 1430 O O . MET A 1 186 ? 2.954 -3.322 -19.983 1.00 91.06 186 MET A O 1
ATOM 1434 N N . LEU A 1 187 ? 3.478 -2.563 -22.008 1.00 91.81 187 LEU A N 1
ATOM 1435 C CA . LEU A 1 187 ? 4.605 -1.742 -21.539 1.00 91.81 187 LEU A CA 1
ATOM 1436 C C . LEU A 1 187 ? 4.158 -0.514 -20.739 1.00 91.81 187 LEU A C 1
ATOM 1438 O O . LEU A 1 187 ? 4.899 -0.018 -19.893 1.00 91.81 187 LEU A O 1
ATOM 1442 N N . ILE A 1 188 ? 2.930 -0.044 -20.970 1.00 91.12 188 ILE A N 1
ATOM 1443 C CA . ILE A 1 188 ? 2.366 1.111 -20.264 1.00 91.12 188 ILE A CA 1
ATOM 1444 C C . ILE A 1 188 ? 2.377 0.883 -18.746 1.00 91.12 188 ILE A C 1
ATOM 1446 O O . ILE A 1 188 ? 2.696 1.800 -17.991 1.00 91.12 188 ILE A O 1
ATOM 1450 N N . THR A 1 189 ? 2.083 -0.335 -18.282 1.00 88.00 189 THR A N 1
ATOM 1451 C CA . THR A 1 189 ? 2.026 -0.640 -16.845 1.00 88.00 189 THR A CA 1
ATOM 1452 C C . THR A 1 189 ? 3.392 -0.519 -16.176 1.00 88.00 189 THR A C 1
ATOM 1454 O O . THR A 1 189 ? 3.467 0.008 -15.068 1.00 88.00 189 THR A O 1
ATOM 1457 N N . ASN A 1 190 ? 4.469 -0.916 -16.862 1.00 90.00 190 ASN A N 1
ATOM 1458 C CA . ASN A 1 190 ? 5.837 -0.767 -16.359 1.00 90.00 190 ASN A CA 1
ATOM 1459 C C . ASN A 1 190 ? 6.198 0.713 -16.157 1.00 90.00 190 ASN A C 1
ATOM 1461 O O . ASN A 1 190 ? 6.823 1.071 -15.163 1.00 90.00 190 ASN A O 1
ATOM 1465 N N . CYS A 1 191 ? 5.791 1.582 -17.089 1.00 89.38 191 CYS A N 1
ATOM 1466 C CA . CYS A 1 191 ? 6.104 3.009 -17.028 1.00 89.38 191 CYS A CA 1
ATOM 1467 C C . CYS A 1 191 ? 5.234 3.775 -16.030 1.00 89.38 191 CYS A C 1
ATOM 1469 O O . CYS A 1 191 ? 5.702 4.777 -15.489 1.00 89.38 191 CYS A O 1
ATOM 1471 N N . LEU A 1 192 ? 3.990 3.339 -15.799 1.00 88.50 192 LEU A N 1
ATOM 1472 C CA . LEU A 1 192 ? 3.029 4.052 -14.957 1.00 88.50 192 LEU A CA 1
ATOM 1473 C C . LEU A 1 192 ? 3.085 3.647 -13.483 1.00 88.50 192 LEU A C 1
ATOM 1475 O O . LEU A 1 192 ? 3.034 4.504 -12.611 1.00 88.50 192 LEU A O 1
ATOM 1479 N N . PHE A 1 193 ? 3.196 2.365 -13.150 1.00 88.12 193 PHE A N 1
ATOM 1480 C CA . PHE A 1 193 ? 3.113 1.994 -11.739 1.00 88.12 193 PHE A CA 1
ATOM 1481 C C . PHE A 1 193 ? 4.343 2.451 -10.946 1.00 88.12 193 PHE A C 1
ATOM 1483 O O . PHE A 1 193 ? 5.477 2.444 -11.430 1.00 88.12 193 PHE A O 1
ATOM 1490 N N . ARG A 1 194 ? 4.090 2.917 -9.719 1.00 88.62 194 ARG A N 1
ATOM 1491 C CA . ARG A 1 194 ? 5.094 3.361 -8.746 1.00 88.62 194 ARG A CA 1
ATOM 1492 C C . ARG A 1 194 ? 4.784 2.753 -7.388 1.00 88.62 194 ARG A C 1
ATOM 1494 O O . ARG A 1 194 ? 3.643 2.382 -7.112 1.00 88.62 194 ARG A O 1
ATOM 1501 N N . MET A 1 195 ? 5.809 2.662 -6.548 1.00 88.69 195 MET A N 1
ATOM 1502 C CA . MET A 1 195 ? 5.676 2.090 -5.216 1.00 88.69 195 MET A CA 1
ATOM 1503 C C . MET A 1 195 ? 4.888 3.047 -4.329 1.00 88.69 195 MET A C 1
ATOM 1505 O O . MET A 1 195 ? 5.159 4.250 -4.315 1.00 88.69 195 MET A O 1
ATOM 1509 N N . GLY A 1 196 ? 3.968 2.511 -3.532 1.00 88.88 196 GLY A N 1
ATOM 1510 C CA . GLY A 1 196 ? 3.313 3.294 -2.498 1.00 88.88 196 GLY A CA 1
ATOM 1511 C C . GLY A 1 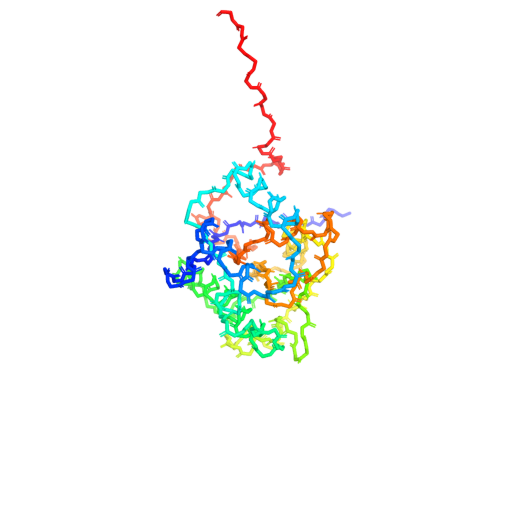196 ? 2.430 2.465 -1.580 1.00 88.88 196 GLY A C 1
ATOM 1512 O O . GLY A 1 196 ? 1.950 1.387 -1.934 1.00 88.88 196 GLY A O 1
ATOM 1513 N N . ALA A 1 197 ? 2.189 3.016 -0.395 1.00 93.94 197 ALA A N 1
ATOM 1514 C CA . ALA A 1 197 ? 1.184 2.530 0.533 1.00 93.94 197 ALA A CA 1
ATOM 1515 C C . ALA A 1 197 ? 0.514 3.701 1.249 1.00 93.94 197 ALA A C 1
ATOM 1517 O O . ALA A 1 197 ? 1.136 4.733 1.499 1.00 93.94 197 ALA A O 1
ATOM 1518 N N . ALA A 1 198 ? -0.751 3.521 1.603 1.00 95.88 198 ALA A N 1
ATOM 1519 C CA . ALA A 1 198 ? -1.517 4.448 2.413 1.00 95.88 198 ALA A CA 1
ATOM 1520 C C . ALA A 1 198 ? -2.264 3.687 3.507 1.00 95.88 198 ALA A C 1
ATOM 1522 O O . ALA A 1 198 ? -2.909 2.670 3.245 1.00 95.88 198 ALA A O 1
ATOM 1523 N N . ALA A 1 199 ? -2.208 4.205 4.728 1.00 97.25 199 ALA A N 1
ATOM 1524 C CA . ALA A 1 199 ? -2.948 3.704 5.872 1.00 97.25 199 ALA A CA 1
ATOM 1525 C C . ALA A 1 199 ? -3.940 4.771 6.343 1.00 97.25 199 ALA A C 1
ATOM 1527 O O . ALA A 1 199 ? -3.623 5.959 6.390 1.00 97.25 199 ALA A O 1
ATOM 1528 N N . VAL A 1 200 ? -5.147 4.350 6.699 1.00 97.00 200 VAL A N 1
ATOM 1529 C CA . VAL A 1 200 ? -6.251 5.212 7.123 1.00 97.00 200 VAL A CA 1
ATOM 1530 C C . VAL A 1 200 ? -6.859 4.641 8.395 1.00 97.00 200 VAL A C 1
ATOM 1532 O O . VAL A 1 200 ? -7.210 3.461 8.437 1.00 97.00 200 VAL A O 1
ATOM 1535 N N . LEU A 1 201 ? -7.022 5.481 9.420 1.00 96.25 201 LEU A N 1
ATOM 1536 C CA . LEU A 1 201 ? -7.682 5.100 10.665 1.00 96.25 201 LEU A CA 1
ATOM 1537 C C . LEU A 1 201 ? -9.076 5.721 10.743 1.00 96.25 201 LEU A C 1
ATOM 1539 O O . LEU A 1 201 ? -9.241 6.943 10.712 1.00 96.25 201 LEU A O 1
ATOM 1543 N N . LEU A 1 202 ? -10.083 4.865 10.885 1.00 94.50 202 LEU A N 1
ATOM 1544 C CA . LEU A 1 202 ? -11.473 5.250 11.089 1.00 94.50 202 LEU A CA 1
ATOM 1545 C C . LEU A 1 202 ? -11.909 4.911 12.518 1.00 94.50 202 LEU A C 1
ATOM 1547 O O . LEU A 1 202 ? -11.506 3.884 13.066 1.00 94.50 202 LEU A O 1
ATOM 1551 N N . SER A 1 203 ? -12.762 5.746 13.106 1.00 92.75 203 SER A N 1
ATOM 1552 C CA . SER A 1 203 ? -13.340 5.531 14.437 1.00 92.75 203 SER A CA 1
ATOM 1553 C C . SER A 1 203 ? -14.861 5.622 14.398 1.00 92.75 203 SER A C 1
ATOM 1555 O O . SER A 1 203 ? -15.427 6.433 13.668 1.00 92.75 203 SER A O 1
ATOM 1557 N N . SER A 1 204 ? -15.516 4.789 15.202 1.00 89.38 204 SER A N 1
ATOM 1558 C CA . SER A 1 204 ? -16.949 4.888 15.524 1.00 89.38 204 SER A CA 1
ATOM 1559 C C . SER A 1 204 ? -17.200 5.477 16.918 1.00 89.38 204 SER A C 1
ATOM 1561 O O . SER A 1 204 ? -18.354 5.626 17.315 1.00 89.38 204 SER A O 1
ATOM 1563 N N . ARG A 1 205 ? -16.134 5.799 17.668 1.00 84.88 205 ARG A N 1
ATOM 1564 C CA . ARG A 1 205 ? -16.221 6.285 19.048 1.00 84.88 205 ARG A CA 1
ATOM 1565 C C . ARG A 1 205 ? -16.679 7.734 19.081 1.00 84.88 205 ARG A C 1
ATOM 1567 O O . ARG A 1 205 ? -16.134 8.586 18.376 1.00 84.88 205 ARG A O 1
ATOM 1574 N N . SER A 1 206 ? -17.641 8.047 19.945 1.00 76.88 206 SER A N 1
ATOM 1575 C CA . SER A 1 206 ? -18.132 9.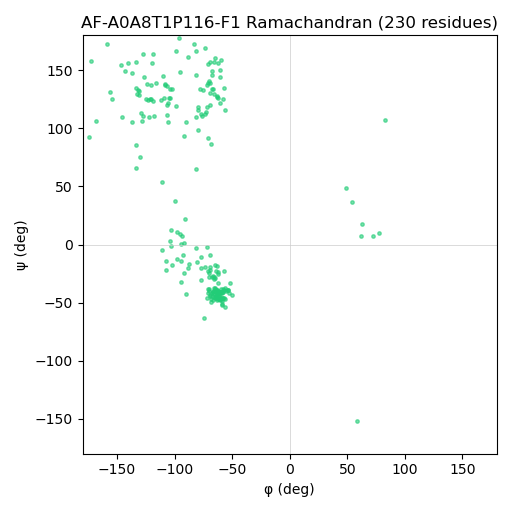425 20.088 1.00 76.88 20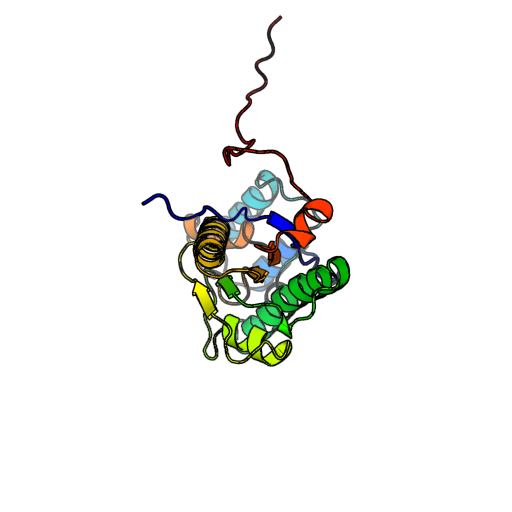6 SER A CA 1
ATOM 1576 C C . SER A 1 206 ? -17.086 10.380 20.676 1.00 76.88 206 SER A C 1
ATOM 1578 O O . SER A 1 206 ? -17.116 11.574 20.380 1.00 76.88 206 SER A O 1
ATOM 1580 N N . SER A 1 207 ? -16.151 9.868 21.481 1.00 77.94 207 SER A N 1
ATOM 1581 C CA . SER A 1 207 ? -15.053 10.636 22.091 1.00 77.94 207 SER A CA 1
ATOM 1582 C C . SER A 1 207 ? -14.041 11.163 21.067 1.00 77.94 207 SER A C 1
ATOM 1584 O O . SER A 1 207 ? -13.457 12.229 21.260 1.00 77.94 207 SER A O 1
ATOM 1586 N N . ASP A 1 208 ? -13.892 10.481 19.933 1.00 79.00 208 ASP A N 1
ATOM 1587 C CA . ASP A 1 208 ? -12.964 10.864 18.865 1.00 79.00 208 ASP A CA 1
ATOM 1588 C C . ASP A 1 208 ? -13.504 11.954 17.937 1.00 79.00 208 ASP A C 1
ATOM 1590 O O . ASP A 1 208 ? -12.791 12.455 17.062 1.00 79.00 208 ASP A O 1
ATOM 1594 N N . ARG A 1 209 ? -14.749 12.388 18.151 1.00 73.88 209 ARG A N 1
ATOM 1595 C CA . ARG A 1 209 ? -15.407 13.418 17.343 1.00 73.88 209 ARG A CA 1
ATOM 1596 C C . ARG A 1 209 ? -14.599 14.715 17.271 1.00 73.88 209 ARG A C 1
ATOM 1598 O O . ARG A 1 209 ? -14.506 15.313 16.200 1.00 73.88 209 ARG A O 1
ATOM 1605 N N . CYS A 1 210 ? -13.989 15.128 18.383 1.00 69.38 210 CYS A N 1
ATOM 1606 C CA . CYS A 1 210 ? -13.161 16.338 18.459 1.00 69.38 210 CYS A CA 1
ATOM 1607 C C . CYS A 1 210 ? -11.763 16.165 17.845 1.00 69.38 210 CYS A C 1
ATOM 1609 O O . CYS A 1 210 ? -11.134 17.158 17.500 1.00 69.38 210 CYS A O 1
ATOM 1611 N N . ARG A 1 211 ? -11.285 14.922 17.699 1.00 69.75 211 ARG A N 1
ATOM 1612 C CA . ARG A 1 211 ? -9.962 14.587 17.142 1.00 69.75 211 ARG A CA 1
ATOM 1613 C C . ARG A 1 211 ? -10.007 14.278 15.645 1.00 69.75 211 ARG A C 1
ATOM 1615 O O . ARG A 1 211 ? -8.968 14.226 14.998 1.00 69.75 211 ARG A O 1
ATOM 1622 N N . SER A 1 212 ? -11.200 14.054 15.098 1.00 70.56 212 SER A N 1
ATOM 1623 C CA . SER A 1 212 ? -11.381 13.704 13.692 1.00 70.56 212 SER A CA 1
ATOM 1624 C C . SER A 1 212 ? -11.006 14.849 12.746 1.00 70.56 212 SER A C 1
ATOM 1626 O O . SER A 1 212 ? -11.446 15.987 12.915 1.00 70.56 212 SER A O 1
ATOM 1628 N N . LYS A 1 213 ? -10.240 14.542 11.689 1.00 64.00 213 LYS A N 1
ATOM 1629 C CA . LYS A 1 213 ? -9.820 15.534 10.682 1.00 64.00 213 LYS A CA 1
ATOM 1630 C C . LYS A 1 213 ? -10.965 16.049 9.802 1.00 64.00 213 LYS A C 1
ATOM 1632 O O . LYS A 1 213 ? -10.762 16.997 9.046 1.00 64.00 213 LYS A O 1
ATOM 1637 N N . ARG A 1 214 ? -12.170 15.462 9.864 1.00 48.34 214 ARG A N 1
ATOM 1638 C CA . ARG A 1 214 ? -13.341 15.917 9.090 1.00 48.34 214 ARG A CA 1
ATOM 1639 C C . ARG A 1 214 ? -14.656 15.736 9.858 1.00 48.34 214 ARG A C 1
ATOM 1641 O O . ARG A 1 214 ? -15.156 14.624 9.978 1.00 48.34 214 ARG A O 1
ATOM 1648 N N . ARG A 1 215 ? -15.260 16.857 10.279 1.00 36.62 215 ARG A N 1
ATOM 1649 C CA . ARG A 1 215 ? -16.605 16.942 10.894 1.00 36.62 215 ARG A CA 1
ATOM 1650 C C . ARG A 1 215 ? -17.694 17.488 9.945 1.00 36.62 215 ARG A C 1
ATOM 1652 O O . ARG A 1 215 ? -18.847 17.625 10.348 1.00 36.62 215 ARG A O 1
ATOM 1659 N N . HIS A 1 216 ? -17.397 17.778 8.676 1.00 33.91 216 HIS A N 1
ATOM 1660 C CA . HIS A 1 216 ? -18.371 18.382 7.750 1.00 33.91 216 HIS A CA 1
ATOM 1661 C C . HIS A 1 216 ? -18.415 17.695 6.383 1.00 33.91 216 HIS A C 1
ATOM 1663 O O . HIS A 1 216 ? -17.786 18.166 5.448 1.00 33.91 216 HIS A O 1
ATOM 1669 N N . GLN A 1 217 ? -19.204 16.622 6.248 1.00 31.47 217 GLN A N 1
ATOM 1670 C CA . GLN A 1 217 ? -20.054 16.445 5.063 1.00 31.47 217 GLN A CA 1
ATOM 1671 C C . GLN A 1 217 ? -21.069 15.316 5.263 1.00 31.47 217 GLN A C 1
ATOM 1673 O O . GLN A 1 217 ? -20.759 14.127 5.197 1.00 31.47 217 GLN A O 1
ATOM 1678 N N . LYS A 1 218 ? -22.332 15.707 5.465 1.00 29.88 218 LYS A N 1
ATOM 1679 C CA . LYS A 1 218 ? -23.451 14.898 4.985 1.00 29.88 218 LYS A CA 1
ATOM 1680 C C . LYS A 1 218 ? -23.274 14.819 3.462 1.00 29.88 218 LYS A C 1
ATOM 1682 O O . LYS A 1 218 ? -23.229 15.856 2.813 1.00 29.88 218 LYS A O 1
ATOM 1687 N N . SER A 1 219 ? -23.159 13.604 2.931 1.00 30.77 219 SER A N 1
ATOM 1688 C CA . SER A 1 219 ? -22.805 13.269 1.541 1.00 30.77 219 SER A CA 1
ATOM 1689 C C . SER A 1 219 ? -21.302 13.276 1.234 1.00 30.77 219 SER A C 1
ATOM 1691 O O . SER A 1 219 ? -20.659 14.314 1.110 1.00 30.77 219 SER A O 1
ATOM 1693 N N . TRP A 1 220 ? -20.757 12.070 1.062 1.00 35.25 220 TRP A N 1
ATOM 1694 C CA . TRP A 1 220 ? -19.485 11.836 0.387 1.00 35.25 220 TRP A CA 1
ATOM 1695 C C . TRP A 1 220 ? -19.684 12.169 -1.098 1.00 35.25 220 TRP A C 1
ATOM 1697 O O . TRP A 1 220 ? -20.062 11.309 -1.889 1.00 35.25 220 TRP A O 1
ATOM 1707 N N . HIS A 1 221 ? -19.510 13.432 -1.476 1.00 26.30 221 HIS A N 1
ATOM 1708 C CA . HIS A 1 221 ? -19.324 13.815 -2.872 1.00 26.30 221 HIS A CA 1
ATOM 1709 C C . HIS A 1 221 ? -17.863 14.186 -3.081 1.00 26.30 221 HIS A C 1
ATOM 1711 O O . HIS A 1 221 ? -17.309 15.053 -2.409 1.00 26.30 221 HIS A O 1
ATOM 1717 N N . CYS A 1 222 ? -17.241 13.445 -3.991 1.00 26.72 222 CYS A N 1
ATOM 1718 C CA . CYS A 1 222 ? -15.871 13.618 -4.434 1.00 26.72 222 CYS A CA 1
ATOM 1719 C C . CYS A 1 222 ? -15.685 15.039 -5.002 1.00 26.72 222 CYS A C 1
ATOM 1721 O O . CYS A 1 222 ? -16.417 15.404 -5.924 1.00 26.72 222 CYS A O 1
ATOM 1723 N N . PRO A 1 223 ? -14.727 15.851 -4.522 1.00 30.03 223 PRO A N 1
ATOM 1724 C CA . PRO A 1 223 ? -14.393 17.119 -5.153 1.00 30.03 223 PRO A CA 1
ATOM 1725 C C . PRO A 1 223 ? -13.458 16.852 -6.341 1.00 30.03 223 PRO A C 1
ATOM 1727 O O . PRO A 1 223 ? -12.296 17.237 -6.336 1.00 30.03 223 PRO A O 1
ATOM 1730 N N . LEU A 1 224 ? -13.960 16.154 -7.357 1.00 31.22 224 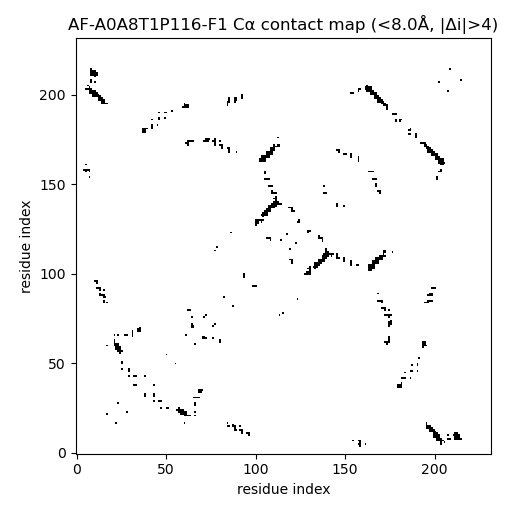LEU A N 1
ATOM 1731 C CA . LEU A 1 224 ? -13.306 16.000 -8.657 1.00 31.22 224 LEU A CA 1
ATOM 1732 C C . LEU A 1 224 ? -14.345 16.244 -9.746 1.00 31.22 224 LEU A C 1
ATOM 1734 O O . LEU A 1 224 ? -14.731 15.330 -10.459 1.00 31.22 224 LEU A O 1
ATOM 1738 N N . GLN A 1 225 ? -14.837 17.481 -9.820 1.00 31.81 225 GLN A N 1
ATOM 1739 C CA . GLN A 1 225 ? -15.419 18.076 -11.026 1.00 31.81 225 GLN A CA 1
ATOM 1740 C C . GLN A 1 225 ? -15.750 19.547 -10.752 1.00 31.81 225 GLN A C 1
ATOM 1742 O O . GLN A 1 225 ? -16.833 19.894 -10.288 1.00 31.81 225 GLN A O 1
ATOM 1747 N N . ARG A 1 226 ? -14.808 20.436 -11.069 1.00 25.81 226 ARG A N 1
ATOM 1748 C CA . ARG A 1 226 ? -15.150 21.762 -11.590 1.00 25.81 226 ARG A CA 1
ATOM 1749 C C . ARG A 1 226 ? -14.196 22.080 -12.741 1.00 25.81 226 ARG A C 1
ATOM 1751 O O . ARG A 1 226 ? -13.030 22.357 -12.474 1.00 25.81 226 ARG A O 1
ATOM 1758 N N . PRO A 1 227 ? -14.649 22.024 -14.003 1.00 29.33 227 PRO A N 1
ATOM 1759 C CA . PRO A 1 227 ? -13.923 22.644 -15.097 1.00 29.33 227 PRO A CA 1
ATOM 1760 C C . PRO A 1 227 ? -14.021 24.163 -14.926 1.00 29.33 227 PRO A C 1
ATOM 1762 O O . PRO A 1 227 ? -15.113 24.731 -14.889 1.00 29.33 227 PRO A O 1
ATOM 1765 N N . SER A 1 228 ? -12.877 24.827 -14.789 1.00 28.31 228 SER A N 1
ATOM 1766 C CA . SER A 1 228 ? -12.776 26.280 -14.882 1.00 28.31 228 SER A CA 1
ATOM 1767 C C . SER A 1 228 ? -12.991 26.691 -16.337 1.00 28.31 228 SER A C 1
ATOM 1769 O O . SER A 1 228 ? -12.056 26.719 -17.135 1.00 28.31 228 SER A O 1
ATOM 1771 N N . VAL A 1 229 ? -14.242 26.977 -16.694 1.00 31.03 229 VAL A N 1
ATOM 1772 C CA . VAL A 1 229 ? -14.572 27.699 -17.923 1.00 31.03 229 VAL A CA 1
ATOM 1773 C C . VAL A 1 229 ? -14.281 29.176 -17.681 1.00 31.03 229 VAL A C 1
ATOM 1775 O O . VAL A 1 229 ? -14.945 29.831 -16.883 1.00 31.03 229 VAL A O 1
ATOM 1778 N N . CYS A 1 230 ? -13.268 29.679 -18.378 1.00 29.62 230 CYS A N 1
ATOM 1779 C CA . CYS A 1 230 ? -12.947 31.094 -18.488 1.00 29.62 230 CYS A CA 1
ATOM 1780 C C . CYS A 1 230 ? -13.935 31.761 -19.471 1.00 29.62 230 CYS A C 1
ATOM 1782 O O . CYS A 1 230 ? -13.915 31.457 -20.663 1.00 29.62 230 CYS A O 1
ATOM 1784 N N . ARG A 1 231 ? -14.830 32.615 -18.960 1.00 28.12 231 ARG A N 1
ATOM 1785 C CA . ARG A 1 231 ? -15.613 33.673 -19.645 1.00 28.12 231 ARG A CA 1
ATOM 1786 C C . ARG A 1 231 ? -15.969 34.677 -18.533 1.00 28.12 231 ARG A C 1
ATOM 1788 O O . ARG A 1 231 ? -16.434 34.224 -17.495 1.00 28.12 231 ARG A O 1
ATOM 1795 N N . ARG A 1 232 ? -15.800 35.993 -18.616 1.00 34.88 232 ARG A N 1
ATOM 1796 C CA . ARG A 1 232 ? -15.520 36.958 -19.685 1.00 34.88 232 ARG A CA 1
ATOM 1797 C C . ARG A 1 232 ? -14.437 37.922 -19.211 1.00 34.88 232 ARG A C 1
ATOM 1799 O O . ARG A 1 232 ? -14.325 38.071 -17.975 1.00 34.88 232 ARG A O 1
#

Secondary structure (DSSP, 8-state):
-----PPPEEEEEEE----GGGEE-HHHHHHHHHHT----HHHHHHHHHHHHHS---S-EE--HHHHSSS----HHHHHHHHHHHHHHHHHHHHHHH---GGGEEEEEEE-SS---SS-HHHHHHHHHT--TT-EEEEE-S-GGGHHHHHHHHHHHHHHHSTT-EEEEEEEE--TT----S--HHHHHHHHH---EEEEEEEE--GGGGGT-S----SS---S---------

Radius of gyration: 20.33 Å; Cα contacts (8 Å, |Δi|>4): 398; chains: 1; bounding box: 58×54×53 Å